Protein AF-0000000071812988 (afdb_homodimer)

Foldseek 3Di:
DDAFEKEFEFEDAPLQPQWGKWWAWADDVRHRAIGGFITGDDPPDDNVRRNQVRQCQAWVFGWDDKDWFDWDWDDDVVVPHTYIYTYMYTYTYNPDGTDGNDCNTTVDMDIDRLVCDDPPHDDRSVRCVVVPDGPVDPPPPPD/DDAFEKEFEFEDAPLQPQWGKWWQWADDVRHRAIGGFITGDDPPDDNVRRNQVRQCQAWVFGWDDKDWFDWDWDDDVVVPHTYIYTYMYTYTYNPDGTDGNDCNTTVDMDIGRLVCDDPPHDDRSVRCVVVPDGPVDPPPPPD

pLDDT: mean 94.41, std 11.87, range [24.08, 98.94]

Sequence (286 aa):
RKPKVGVGVVVTNPKYPNCVLVGKRKGSYGDGHYALPGGHLEFGESFIACAKRELLEETDLELQNCTIETTVNVVDLENNSHFVVILVKGCVDEDSQVKLMEPHRCEGWQWNSWDNFPQPSFIPIKIAKEHGYHPFKNTKGLERKPKVGVGVVVTNPKYPNCVLVGKRKGSYGDGHYALPGGHLEFGESFIACAKRELLEETDLELQNCTIETTVNVVDLENNSHFVVILVKGCVDEDSQVKLMEPHRCEGWQWNSWDNFPQPSFIPIKIAKEHGYHPFKNTKGLE

Structure (mmCIF, N/CA/C/O backbone):
data_AF-0000000071812988-model_v1
#
loop_
_entity.id
_entity.type
_entity.pdbx_description
1 polymer 'Nucleotide triphosphate diphosphatase NUDT15'
#
loop_
_atom_site.group_PDB
_atom_site.id
_atom_site.type_symbol
_atom_site.label_atom_id
_atom_site.label_alt_id
_atom_site.label_comp_id
_atom_site.label_asym_id
_atom_site.label_entity_id
_atom_site.label_seq_id
_atom_site.pdbx_PDB_ins_code
_atom_site.Cartn_x
_atom_site.Cartn_y
_atom_site.Cartn_z
_atom_site.occupancy
_atom_site.B_iso_or_equiv
_atom_site.auth_seq_id
_atom_site.auth_comp_id
_atom_site.auth_asym_id
_atom_site.auth_atom_id
_atom_site.pdbx_PDB_model_num
ATOM 1 N N . ARG A 1 1 ? -7.453 -5.262 16.797 1 85.75 1 ARG A N 1
ATOM 2 C CA . ARG A 1 1 ? -7.043 -5.891 15.547 1 85.75 1 ARG A CA 1
ATOM 3 C C . ARG A 1 1 ? -6.418 -4.871 14.602 1 85.75 1 ARG A C 1
ATOM 5 O O . ARG A 1 1 ? -6.809 -3.703 14.594 1 85.75 1 ARG A O 1
ATOM 12 N N . LYS A 1 2 ? -5.375 -5.277 13.836 1 93.88 2 LYS A N 1
ATOM 13 C CA . LYS A 1 2 ? -4.648 -4.398 12.93 1 93.88 2 LYS A CA 1
ATOM 14 C C . LYS A 1 2 ? -4.637 -4.961 11.508 1 93.88 2 LYS A C 1
ATOM 16 O O . LYS A 1 2 ? -4.684 -6.176 11.32 1 93.88 2 LYS A O 1
ATOM 21 N N . PRO A 1 3 ? -4.672 -4.008 10.539 1 98.12 3 PRO A N 1
ATOM 22 C CA . PRO A 1 3 ? -4.516 -4.5 9.172 1 98.12 3 PRO A CA 1
ATOM 23 C C . PRO A 1 3 ? -3.211 -5.266 8.961 1 98.12 3 PRO A C 1
ATOM 25 O O . PRO A 1 3 ? -2.195 -4.941 9.578 1 98.12 3 PRO A O 1
ATOM 28 N N . LYS A 1 4 ? -3.301 -6.273 8.141 1 97.69 4 LYS A N 1
ATOM 29 C CA . LYS A 1 4 ? -2.115 -7.02 7.727 1 97.69 4 LYS A CA 1
ATOM 30 C C . LYS A 1 4 ? -1.682 -6.625 6.32 1 97.69 4 LYS A C 1
ATOM 32 O O . LYS A 1 4 ? -2.451 -6.016 5.574 1 97.69 4 LYS A O 1
ATOM 37 N N . VAL A 1 5 ? -0.46 -6.938 6.004 1 98.75 5 VAL A N 1
ATOM 38 C CA . VAL A 1 5 ? 0.066 -6.586 4.691 1 98.75 5 VAL A CA 1
ATOM 39 C C . VAL A 1 5 ? 0.405 -7.855 3.912 1 98.75 5 VAL A C 1
ATOM 41 O O . VAL A 1 5 ? 1.032 -8.773 4.449 1 98.75 5 VAL A O 1
ATOM 44 N N . GLY A 1 6 ? -0.051 -7.938 2.707 1 98.38 6 GLY A N 1
ATOM 45 C CA . GLY A 1 6 ? 0.294 -9.016 1.796 1 98.38 6 GLY A CA 1
ATOM 46 C C . GLY A 1 6 ? 0.858 -8.523 0.476 1 98.38 6 GLY A C 1
ATOM 47 O O . GLY A 1 6 ? 0.753 -7.34 0.152 1 98.38 6 GLY A O 1
ATOM 48 N N . VAL A 1 7 ? 1.47 -9.406 -0.249 1 98.81 7 VAL A N 1
ATOM 49 C CA . VAL A 1 7 ? 1.98 -9.148 -1.592 1 98.81 7 VAL A CA 1
ATOM 50 C C . VAL A 1 7 ? 1.399 -10.164 -2.568 1 98.81 7 VAL A C 1
ATOM 52 O O . VAL A 1 7 ? 1.368 -11.367 -2.281 1 98.81 7 VAL A O 1
ATOM 55 N N . GLY A 1 8 ? 0.797 -9.727 -3.605 1 98.81 8 GLY A N 1
ATOM 56 C CA . GLY A 1 8 ? 0.415 -10.539 -4.75 1 98.81 8 GLY A CA 1
ATOM 57 C C . GLY A 1 8 ? 1.367 -10.406 -5.922 1 98.81 8 GLY A C 1
ATOM 58 O O . GLY A 1 8 ? 1.844 -9.305 -6.219 1 98.81 8 GLY A O 1
ATOM 59 N N . VAL A 1 9 ? 1.634 -11.445 -6.582 1 98.94 9 VAL A N 1
ATOM 60 C CA . VAL A 1 9 ? 2.646 -11.438 -7.633 1 98.94 9 VAL A CA 1
ATOM 61 C C . VAL A 1 9 ? 1.983 -11.648 -8.992 1 98.94 9 VAL A C 1
ATOM 63 O O . VAL A 1 9 ? 1.414 -12.719 -9.25 1 98.94 9 VAL A O 1
ATOM 66 N N . VAL A 1 10 ? 2.043 -10.703 -9.805 1 98.88 10 VAL A N 1
ATOM 67 C CA . VAL A 1 10 ? 1.627 -10.805 -11.203 1 98.88 10 VAL A CA 1
ATOM 68 C C . VAL A 1 10 ? 2.777 -11.344 -12.047 1 98.88 10 VAL A C 1
ATOM 70 O O . VAL A 1 10 ? 3.693 -10.602 -12.406 1 98.88 10 VAL A O 1
ATOM 73 N N . VAL A 1 11 ? 2.693 -12.586 -12.344 1 98.94 11 VAL A N 1
ATOM 74 C CA . VAL A 1 11 ? 3.779 -13.258 -13.047 1 98.94 11 VAL A CA 1
ATOM 75 C C . VAL A 1 11 ? 3.443 -13.367 -14.539 1 98.94 11 VAL A C 1
ATOM 77 O O . VAL A 1 11 ? 2.375 -13.867 -14.898 1 98.94 11 VAL A O 1
ATOM 80 N N . THR A 1 12 ? 4.367 -12.938 -15.328 1 98.75 12 THR A N 1
ATOM 81 C CA . THR A 1 12 ? 4.176 -13.062 -16.766 1 98.75 12 THR A CA 1
ATOM 82 C C . THR A 1 12 ? 5.238 -13.961 -17.391 1 98.75 12 THR A C 1
ATOM 84 O O . THR A 1 12 ? 6.312 -14.148 -16.812 1 98.75 12 THR A O 1
ATOM 87 N N . ASN A 1 13 ? 4.941 -14.562 -18.422 1 98.5 13 ASN A N 1
ATOM 88 C CA . ASN A 1 13 ? 5.793 -15.406 -19.266 1 98.5 13 ASN A CA 1
ATOM 89 C C . ASN A 1 13 ? 5.629 -15.07 -20.734 1 98.5 13 ASN A C 1
ATOM 91 O O . ASN A 1 13 ? 4.516 -15.086 -21.266 1 98.5 13 ASN A O 1
ATOM 95 N N . PRO A 1 14 ? 6.777 -14.75 -21.438 1 97.12 14 PRO A N 1
ATOM 96 C CA . PRO A 1 14 ? 6.676 -14.398 -22.844 1 97.12 14 PRO A CA 1
ATOM 97 C C . PRO A 1 14 ? 6 -15.484 -23.688 1 97.12 14 PRO A C 1
ATOM 99 O O . PRO A 1 14 ? 5.422 -15.195 -24.734 1 97.12 14 PRO A O 1
ATOM 102 N N . LYS A 1 15 ? 6.02 -16.688 -23.297 1 97.5 15 LYS A N 1
ATOM 103 C CA . LYS A 1 15 ? 5.402 -17.797 -24 1 97.5 15 LYS A CA 1
ATOM 104 C C . LYS A 1 15 ? 3.879 -17.688 -23.984 1 97.5 15 LYS A C 1
ATOM 106 O O . LYS A 1 15 ? 3.197 -18.266 -24.828 1 97.5 15 LYS A O 1
ATOM 111 N N . TYR A 1 16 ? 3.338 -17.031 -22.984 1 97.5 16 TYR A N 1
ATOM 112 C CA . TYR A 1 16 ? 1.9 -16.875 -22.797 1 97.5 16 TYR A CA 1
ATOM 113 C C . TYR A 1 16 ? 1.512 -15.398 -22.781 1 97.5 16 TYR A C 1
ATOM 115 O O . TYR A 1 16 ? 1.164 -14.859 -21.719 1 97.5 16 TYR A O 1
ATOM 123 N N . PRO A 1 17 ? 1.511 -14.727 -23.922 1 96.94 17 PRO A N 1
ATOM 124 C CA . PRO A 1 17 ? 1.228 -13.289 -23.969 1 96.94 17 PRO A CA 1
ATOM 125 C C . PRO A 1 17 ? -0.125 -12.93 -23.359 1 96.94 17 PRO A C 1
ATOM 127 O O . PRO A 1 17 ? -1.099 -13.664 -23.531 1 96.94 17 PRO A O 1
ATOM 130 N N . ASN A 1 18 ? -0.151 -11.852 -22.594 1 97.62 18 ASN A N 1
ATOM 131 C CA . ASN A 1 18 ? -1.332 -11.273 -21.953 1 97.62 18 ASN A CA 1
ATOM 132 C C . ASN A 1 18 ? -1.902 -12.203 -20.891 1 97.62 18 ASN A C 1
ATOM 134 O O . ASN A 1 18 ? -3.059 -12.062 -20.484 1 97.62 18 ASN A O 1
ATOM 138 N N . CYS A 1 19 ? -1.154 -13.172 -20.5 1 98.44 19 CYS A N 1
ATOM 139 C CA . CYS A 1 19 ? -1.564 -14.109 -19.453 1 98.44 19 CYS A CA 1
ATOM 140 C C . CYS A 1 19 ? -0.758 -13.891 -18.188 1 98.44 19 CYS A C 1
ATOM 142 O O . CYS A 1 19 ? 0.351 -13.359 -18.234 1 98.44 19 CYS A O 1
ATOM 144 N N . VAL A 1 20 ? -1.324 -14.305 -17.094 1 98.81 20 VAL A N 1
ATOM 145 C CA . VAL A 1 20 ? -0.646 -14.32 -15.797 1 98.81 20 VAL A CA 1
ATOM 146 C C . VAL A 1 20 ? -0.795 -15.695 -15.148 1 98.81 20 VAL A C 1
ATOM 148 O O . VAL A 1 20 ? -1.656 -16.484 -15.547 1 98.81 20 VAL A O 1
ATOM 151 N N . LEU A 1 21 ? 0.095 -16 -14.211 1 98.88 21 LEU A N 1
ATOM 152 C CA . LEU A 1 21 ? 0.031 -17.25 -13.469 1 98.88 21 LEU A CA 1
ATOM 153 C C . LEU A 1 21 ? -1.041 -17.203 -12.391 1 98.88 21 LEU A C 1
ATOM 155 O O . LEU A 1 21 ? -1.036 -16.297 -11.555 1 98.88 21 LEU A O 1
ATOM 159 N N . VAL A 1 22 ? -1.943 -18.156 -12.453 1 98.69 22 VAL A N 1
ATOM 160 C CA . VAL A 1 22 ? -3.076 -18.172 -11.531 1 98.69 22 VAL A CA 1
ATOM 161 C C . VAL A 1 22 ? -3.223 -19.578 -10.922 1 98.69 22 VAL A C 1
ATOM 163 O O . VAL A 1 22 ? -3.029 -20.578 -11.609 1 98.69 22 VAL A O 1
ATOM 166 N N . GLY A 1 23 ? -3.541 -19.578 -9.617 1 98.12 23 GLY A N 1
ATOM 167 C CA . GLY A 1 23 ? -3.84 -20.828 -8.93 1 98.12 23 GLY A CA 1
ATOM 168 C C . GLY A 1 23 ? -5.188 -20.812 -8.234 1 98.12 23 GLY A C 1
ATOM 169 O O . GLY A 1 23 ? -5.742 -19.75 -7.965 1 98.12 23 GLY A O 1
ATOM 170 N N . LYS A 1 24 ? -5.648 -21.984 -8.023 1 97.62 24 LYS A N 1
ATOM 171 C CA . LYS A 1 24 ? -6.883 -22.109 -7.25 1 97.62 24 LYS A CA 1
ATOM 172 C C . LYS A 1 24 ? -6.582 -22.422 -5.785 1 97.62 24 LYS A C 1
ATOM 174 O O . LYS A 1 24 ? -5.961 -23.438 -5.473 1 97.62 24 LYS A O 1
ATOM 179 N N . ARG A 1 25 ? -7.016 -21.516 -4.891 1 96.62 25 ARG A N 1
ATOM 180 C CA . ARG A 1 25 ? -6.73 -21.641 -3.465 1 96.62 25 ARG A CA 1
ATOM 181 C C . ARG A 1 25 ? -7.461 -22.828 -2.855 1 96.62 25 ARG A C 1
ATOM 183 O O . ARG A 1 25 ? -8.602 -23.109 -3.217 1 96.62 25 ARG A O 1
ATOM 190 N N . LYS A 1 26 ? -6.746 -23.406 -1.79 1 92.94 26 LYS A N 1
ATOM 191 C CA . LYS A 1 26 ? -7.285 -24.547 -1.052 1 92.94 26 LYS A CA 1
ATOM 192 C C . LYS A 1 26 ? -7.129 -24.344 0.453 1 92.94 26 LYS A C 1
ATOM 194 O O . LYS A 1 26 ? -6.07 -23.938 0.924 1 92.94 26 LYS A O 1
ATOM 199 N N . GLY A 1 27 ? -8.219 -24.625 1.262 1 83.69 27 GLY A N 1
ATOM 200 C CA . GLY A 1 27 ? -8.133 -24.828 2.701 1 83.69 27 GLY A CA 1
ATOM 201 C C . GLY A 1 27 ? -8.055 -23.516 3.475 1 83.69 27 GLY A C 1
ATOM 202 O O . GLY A 1 27 ? -8.039 -23.531 4.707 1 83.69 27 GLY A O 1
ATOM 203 N N . SER A 1 28 ? -8.023 -22.375 2.984 1 75.62 28 SER A N 1
ATOM 204 C CA . SER A 1 28 ? -7.859 -21.125 3.699 1 75.62 28 SER A CA 1
ATOM 205 C C . SER A 1 28 ? -8.883 -20.094 3.242 1 75.62 28 SER A C 1
ATOM 207 O O . SER A 1 28 ? -9.867 -20.438 2.584 1 75.62 28 SER A O 1
ATOM 209 N N . TYR A 1 29 ? -8.695 -19.016 3.816 1 78.69 29 TYR A N 1
ATOM 210 C CA . TYR A 1 29 ? -9.453 -17.859 3.334 1 78.69 29 TYR A CA 1
ATOM 211 C C . TYR A 1 29 ? -9.422 -17.797 1.812 1 78.69 29 TYR A C 1
ATOM 213 O O . TYR A 1 29 ? -8.352 -17.812 1.203 1 78.69 29 TYR A O 1
ATOM 221 N N . GLY A 1 30 ? -10.656 -17.922 1.222 1 87.06 30 GLY A N 1
ATOM 222 C CA . GLY A 1 30 ? -10.773 -17.859 -0.227 1 87.06 30 GLY A CA 1
ATOM 223 C C . GLY A 1 30 ? -10.742 -19.234 -0.877 1 87.06 30 GLY A C 1
ATOM 224 O O . GLY A 1 30 ? -10.414 -19.359 -2.061 1 87.06 30 GLY A O 1
ATOM 225 N N . ASP A 1 31 ? -10.969 -20.234 -0.11 1 92.69 31 ASP A N 1
ATOM 226 C CA . ASP A 1 31 ? -11.023 -21.578 -0.679 1 92.69 31 ASP A CA 1
ATOM 227 C C . ASP A 1 31 ? -11.867 -21.594 -1.952 1 92.69 31 ASP A C 1
ATOM 229 O O . ASP A 1 31 ? -12.977 -21.062 -1.978 1 92.69 31 ASP A O 1
ATOM 233 N N . GLY A 1 32 ? -11.211 -22.156 -3.018 1 94.88 32 GLY A N 1
ATOM 234 C CA . GLY A 1 32 ? -11.914 -22.297 -4.281 1 94.88 32 GLY A CA 1
ATOM 235 C C . GLY A 1 32 ? -11.789 -21.078 -5.176 1 94.88 32 GLY A C 1
ATOM 236 O O . GLY A 1 32 ? -12.219 -21.094 -6.328 1 94.88 32 GLY A O 1
ATOM 237 N N . HIS A 1 33 ? -11.219 -20.016 -4.684 1 96.81 33 HIS A N 1
ATOM 238 C CA . HIS A 1 33 ? -11.023 -18.812 -5.488 1 96.81 33 HIS A CA 1
ATOM 239 C C . HIS A 1 33 ? -9.711 -18.875 -6.254 1 96.81 33 HIS A C 1
ATOM 241 O O . HIS A 1 33 ? -8.734 -19.469 -5.789 1 96.81 33 HIS A O 1
ATOM 247 N N . TYR A 1 34 ? -9.734 -18.281 -7.391 1 98.12 34 TYR A N 1
ATOM 248 C CA . TYR A 1 34 ? -8.516 -18.172 -8.195 1 98.12 34 TYR A CA 1
ATOM 249 C C . TYR A 1 34 ? -7.707 -16.953 -7.77 1 98.12 34 TYR A C 1
ATOM 251 O O . TYR A 1 34 ? -8.25 -15.852 -7.645 1 98.12 34 TYR A O 1
ATOM 259 N N . ALA A 1 35 ? -6.461 -17.188 -7.539 1 97.88 35 ALA A N 1
ATOM 260 C CA . ALA A 1 35 ? -5.617 -16.141 -6.969 1 97.88 35 ALA A CA 1
ATOM 261 C C . ALA A 1 35 ? -4.246 -16.109 -7.637 1 97.88 35 ALA A C 1
ATOM 263 O O . ALA A 1 35 ? -3.859 -17.078 -8.312 1 97.88 35 ALA A O 1
ATOM 264 N N . LEU A 1 36 ? -3.574 -14.992 -7.523 1 98.62 36 LEU A N 1
ATOM 265 C CA . LEU A 1 36 ? -2.158 -14.883 -7.855 1 98.62 36 LEU A CA 1
ATOM 266 C C . LEU A 1 36 ? -1.295 -15.523 -6.77 1 98.62 36 LEU A C 1
ATOM 268 O O . LEU A 1 36 ? -1.722 -15.633 -5.617 1 98.62 36 LEU A O 1
ATOM 272 N N . PRO A 1 37 ? -0.086 -16 -7.137 1 98.62 37 PRO A N 1
ATOM 273 C CA . PRO A 1 37 ? 0.853 -16.328 -6.059 1 98.62 37 PRO A CA 1
ATOM 274 C C . PRO A 1 37 ? 1.094 -15.141 -5.117 1 98.62 37 PRO A C 1
ATOM 276 O O . PRO A 1 37 ? 0.934 -13.984 -5.52 1 98.62 37 PRO A O 1
ATOM 279 N N . GLY A 1 38 ? 1.453 -15.391 -3.934 1 98.25 38 GLY A N 1
ATOM 280 C CA . GLY A 1 38 ? 1.705 -14.328 -2.969 1 98.25 38 GLY A CA 1
ATOM 281 C C . GLY A 1 38 ? 1.592 -14.797 -1.529 1 98.25 38 GLY A C 1
ATOM 282 O O . GLY A 1 38 ? 1.447 -15.992 -1.269 1 98.25 38 GLY A O 1
ATOM 283 N N . GLY A 1 39 ? 1.697 -13.891 -0.6 1 97.56 39 GLY A N 1
ATOM 284 C CA . GLY A 1 39 ? 1.64 -14.18 0.825 1 97.56 39 GLY A CA 1
ATOM 285 C C . GLY A 1 39 ? 1.895 -12.953 1.689 1 97.56 39 GLY A C 1
ATOM 286 O O . GLY A 1 39 ? 1.9 -11.828 1.193 1 97.56 39 GLY A O 1
ATOM 287 N N . HIS A 1 40 ? 2.051 -13.203 2.9 1 98 40 HIS A N 1
ATOM 288 C CA . HIS A 1 40 ? 2.246 -12.125 3.863 1 98 40 HIS A CA 1
ATOM 289 C C . HIS A 1 40 ? 3.623 -11.492 3.703 1 98 40 HIS A C 1
ATOM 291 O O . HIS A 1 40 ? 4.613 -12.188 3.49 1 98 40 HIS A O 1
ATOM 297 N N . LEU A 1 41 ? 3.674 -10.148 3.801 1 98.81 41 LEU A N 1
ATOM 298 C CA . LEU A 1 41 ? 4.941 -9.438 3.906 1 98.81 41 LEU A CA 1
ATOM 299 C C . LEU A 1 41 ? 5.594 -9.695 5.262 1 98.81 41 LEU A C 1
ATOM 301 O O . LEU A 1 41 ? 4.953 -9.531 6.305 1 98.81 41 LEU A O 1
ATOM 305 N N . GLU A 1 42 ? 6.816 -10.125 5.273 1 98.44 42 GLU A N 1
ATOM 306 C CA . GLU A 1 42 ? 7.547 -10.336 6.52 1 98.44 42 GLU A CA 1
ATOM 307 C C . GLU A 1 42 ? 8.242 -9.062 6.977 1 98.44 42 GLU A C 1
ATOM 309 O O . GLU A 1 42 ? 8.641 -8.234 6.152 1 98.44 42 GLU A O 1
ATOM 314 N N . PHE A 1 43 ? 8.414 -8.969 8.242 1 98.56 43 PHE A N 1
ATOM 315 C CA . PHE A 1 43 ? 9.07 -7.809 8.828 1 98.56 43 PHE A CA 1
ATOM 316 C C . PHE A 1 43 ? 10.461 -7.621 8.234 1 98.56 43 PHE A C 1
ATOM 318 O O . PHE A 1 43 ? 11.25 -8.57 8.164 1 98.56 43 PHE A O 1
ATOM 325 N N . GLY A 1 44 ? 10.789 -6.387 7.723 1 98.25 44 GLY A N 1
ATOM 326 C CA . GLY A 1 44 ? 12.094 -6.031 7.203 1 98.25 44 GLY A CA 1
ATOM 327 C C . GLY A 1 44 ? 12.25 -6.312 5.719 1 98.25 44 GLY A C 1
ATOM 328 O O . GLY A 1 44 ? 13.258 -5.957 5.113 1 98.25 44 GLY A O 1
ATOM 329 N N . GLU A 1 45 ? 11.266 -6.871 5.09 1 98.25 45 GLU A N 1
ATOM 330 C CA . GLU A 1 45 ? 11.312 -7.297 3.693 1 98.25 45 GLU A CA 1
ATOM 331 C C . GLU A 1 45 ? 10.867 -6.176 2.758 1 98.25 45 GLU A C 1
ATOM 333 O O . GLU A 1 45 ? 9.953 -5.414 3.084 1 98.25 45 GLU A O 1
ATOM 338 N N . SER A 1 46 ? 11.547 -6.059 1.611 1 98.44 46 SER A N 1
ATOM 339 C CA . SER A 1 46 ? 10.984 -5.223 0.553 1 98.44 46 SER A CA 1
ATOM 340 C C . SER A 1 46 ? 9.828 -5.918 -0.153 1 98.44 46 SER A C 1
ATOM 342 O O . SER A 1 46 ? 9.688 -7.141 -0.058 1 98.44 46 SER A O 1
ATOM 344 N N . PHE A 1 47 ? 9.023 -5.156 -0.859 1 98.69 47 PHE A N 1
ATOM 345 C CA . PHE A 1 47 ? 7.922 -5.738 -1.614 1 98.69 47 PHE A CA 1
ATOM 346 C C . PHE A 1 47 ? 8.438 -6.742 -2.639 1 98.69 47 PHE A C 1
ATOM 348 O O . PHE A 1 47 ? 7.895 -7.844 -2.766 1 98.69 47 PHE A O 1
ATOM 355 N N . ILE A 1 48 ? 9.484 -6.375 -3.311 1 98.81 48 ILE A N 1
ATOM 356 C CA . ILE A 1 48 ? 10.047 -7.203 -4.375 1 98.81 48 ILE A CA 1
ATOM 357 C C . ILE A 1 48 ? 10.664 -8.469 -3.773 1 98.81 48 ILE A C 1
ATOM 359 O O . ILE A 1 48 ? 10.484 -9.562 -4.301 1 98.81 48 ILE A O 1
ATOM 363 N N . ALA A 1 49 ? 11.375 -8.352 -2.688 1 98.81 49 ALA A N 1
ATOM 364 C CA . ALA A 1 49 ? 11.93 -9.523 -2.02 1 98.81 49 ALA A CA 1
ATOM 365 C C . ALA A 1 49 ? 10.828 -10.492 -1.59 1 98.81 49 ALA A C 1
ATOM 367 O O . ALA A 1 49 ? 10.969 -11.703 -1.727 1 98.81 49 ALA A O 1
ATOM 368 N N . CYS A 1 50 ? 9.773 -9.969 -1.036 1 98.88 50 CYS A N 1
ATOM 369 C CA . CYS A 1 50 ? 8.633 -10.789 -0.65 1 98.88 50 CYS A CA 1
ATOM 370 C C . CYS A 1 50 ? 8.039 -11.5 -1.859 1 98.88 50 CYS A C 1
ATOM 372 O O . CYS A 1 50 ? 7.766 -12.703 -1.807 1 98.88 50 CYS A O 1
ATOM 374 N N . ALA A 1 51 ? 7.855 -10.766 -2.979 1 98.88 51 ALA A N 1
ATOM 375 C CA . ALA A 1 51 ? 7.305 -11.344 -4.203 1 98.88 51 ALA A CA 1
ATOM 376 C C . ALA A 1 51 ? 8.156 -12.516 -4.688 1 98.88 51 ALA A C 1
ATOM 378 O O . ALA A 1 51 ? 7.629 -13.594 -4.977 1 98.88 51 ALA A O 1
ATOM 379 N N . LYS A 1 52 ? 9.43 -12.289 -4.703 1 98.94 52 LYS A N 1
ATOM 380 C CA . LYS A 1 52 ? 10.359 -13.32 -5.16 1 98.94 52 LYS A CA 1
ATOM 381 C C . LYS A 1 52 ? 10.32 -14.539 -4.238 1 98.94 52 LYS A C 1
ATOM 383 O O . LYS A 1 52 ? 10.281 -15.68 -4.707 1 98.94 52 LYS A O 1
ATOM 388 N N . ARG A 1 53 ? 10.344 -14.32 -2.969 1 98.88 53 ARG A N 1
ATOM 389 C CA . ARG A 1 53 ? 10.336 -15.414 -1.997 1 98.88 53 ARG A CA 1
ATOM 390 C C . ARG A 1 53 ? 9.055 -16.234 -2.107 1 98.88 53 ARG A C 1
ATOM 392 O O . ARG A 1 53 ? 9.102 -17.453 -2.201 1 98.88 53 ARG A O 1
ATOM 399 N N . GLU A 1 54 ? 7.898 -15.555 -2.082 1 98.75 54 GLU A N 1
ATOM 400 C CA . GLU A 1 54 ? 6.609 -16.234 -2.133 1 98.75 54 GLU A CA 1
ATOM 401 C C . GLU A 1 54 ? 6.453 -17.031 -3.43 1 98.75 54 GLU A C 1
ATOM 403 O O . GLU A 1 54 ? 5.934 -18.141 -3.424 1 98.75 54 GLU A O 1
ATOM 408 N N . LEU A 1 55 ? 6.828 -16.422 -4.559 1 98.94 55 LEU A N 1
ATOM 409 C CA . LEU A 1 55 ? 6.719 -17.141 -5.828 1 98.94 55 LEU A CA 1
ATOM 410 C C . LEU A 1 55 ? 7.586 -18.391 -5.824 1 98.94 55 LEU A C 1
ATOM 412 O O . LEU A 1 55 ? 7.145 -19.453 -6.254 1 98.94 55 LEU A O 1
ATOM 416 N N . LEU A 1 56 ? 8.805 -18.234 -5.305 1 98.81 56 LEU A N 1
ATOM 417 C CA . LEU A 1 56 ? 9.711 -19.375 -5.238 1 98.81 56 LEU A CA 1
ATOM 418 C C . LEU A 1 56 ? 9.148 -20.469 -4.34 1 98.81 56 LEU A C 1
ATOM 420 O O . LEU A 1 56 ? 9.117 -21.641 -4.723 1 98.81 56 LEU A O 1
ATOM 424 N N . GLU A 1 57 ? 8.695 -20.125 -3.195 1 98.75 57 GLU A N 1
ATOM 425 C CA . GLU A 1 57 ? 8.156 -21.062 -2.219 1 98.75 57 GLU A CA 1
ATOM 426 C C . GLU A 1 57 ? 6.949 -21.812 -2.779 1 98.75 57 GLU A C 1
ATOM 428 O O . GLU A 1 57 ? 6.77 -23 -2.508 1 98.75 57 GLU A O 1
ATOM 433 N N . GLU A 1 58 ? 6.16 -21.172 -3.582 1 98.69 58 GLU A N 1
ATOM 434 C CA . GLU A 1 58 ? 4.883 -21.734 -3.994 1 98.69 58 GLU A CA 1
ATOM 435 C C . GLU A 1 58 ? 5.004 -22.438 -5.344 1 98.69 58 GLU A C 1
ATOM 437 O O . GLU A 1 58 ? 4.227 -23.359 -5.645 1 98.69 58 GLU A O 1
ATOM 442 N N . THR A 1 59 ? 5.977 -22.031 -6.266 1 98.75 59 THR A N 1
ATOM 443 C CA . THR A 1 59 ? 5.926 -22.453 -7.656 1 98.75 59 THR A CA 1
ATOM 444 C C . THR A 1 59 ? 7.305 -22.891 -8.141 1 98.75 59 THR A C 1
ATOM 446 O O . THR A 1 59 ? 7.441 -23.422 -9.25 1 98.75 59 THR A O 1
ATOM 449 N N . ASP A 1 60 ? 8.367 -22.609 -7.375 1 98.69 60 ASP A N 1
ATOM 450 C CA . ASP A 1 60 ? 9.758 -22.906 -7.727 1 98.69 60 ASP A CA 1
ATOM 451 C C . ASP A 1 60 ? 10.227 -22.031 -8.883 1 98.69 60 ASP A C 1
ATOM 453 O O . ASP A 1 60 ? 11.203 -22.359 -9.562 1 98.69 60 ASP A O 1
ATOM 457 N N . LEU A 1 61 ? 9.539 -20.938 -9.172 1 98.75 61 LEU A N 1
ATOM 458 C CA . LEU A 1 61 ? 9.922 -20.016 -10.227 1 98.75 61 LEU A CA 1
ATOM 459 C C . LEU A 1 61 ? 10.719 -18.844 -9.672 1 98.75 61 LEU A C 1
ATOM 461 O O . LEU A 1 61 ? 10.461 -18.391 -8.555 1 98.75 61 LEU A O 1
ATOM 465 N N . GLU A 1 62 ? 11.641 -18.375 -10.523 1 98.62 62 GLU A N 1
ATOM 466 C CA . GLU A 1 62 ? 12.414 -17.172 -10.195 1 98.62 62 GLU A CA 1
ATOM 467 C C . GLU A 1 62 ? 11.875 -15.953 -10.93 1 98.62 62 GLU A C 1
ATOM 469 O O . GLU A 1 62 ? 11.82 -15.93 -12.156 1 98.62 62 GLU A O 1
ATOM 474 N N . LEU A 1 63 ? 11.547 -14.992 -10.203 1 98.75 63 LEU A N 1
ATOM 475 C CA . LEU A 1 63 ? 10.961 -13.766 -10.734 1 98.75 63 LEU A CA 1
ATOM 476 C C . LEU A 1 63 ? 12.047 -12.773 -11.141 1 98.75 63 LEU A C 1
ATOM 478 O O . LEU A 1 63 ? 13.023 -12.586 -10.406 1 98.75 63 LEU A O 1
ATOM 482 N N . GLN A 1 64 ? 11.844 -12.172 -12.297 1 98.38 64 GLN A N 1
ATOM 483 C CA . GLN A 1 64 ? 12.789 -11.18 -12.797 1 98.38 64 GLN A CA 1
ATOM 484 C C . GLN A 1 64 ? 12.078 -9.898 -13.227 1 98.38 64 GLN A C 1
ATOM 486 O O . GLN A 1 64 ? 10.852 -9.891 -13.383 1 98.38 64 GLN A O 1
ATOM 491 N N . ASN A 1 65 ? 12.891 -8.766 -13.367 1 97.94 65 ASN A N 1
ATOM 492 C CA . ASN A 1 65 ? 12.391 -7.5 -13.891 1 97.94 65 ASN A CA 1
ATOM 493 C C . ASN A 1 65 ? 11.117 -7.066 -13.172 1 97.94 65 ASN A C 1
ATOM 495 O O . ASN A 1 65 ? 10.094 -6.812 -13.812 1 97.94 65 ASN A O 1
ATOM 499 N N . CYS A 1 66 ? 11.211 -6.844 -11.938 1 98.5 66 CYS A N 1
ATOM 500 C CA . CYS A 1 66 ? 10.047 -6.613 -11.086 1 98.5 66 CYS A CA 1
ATOM 501 C C . CYS A 1 66 ? 9.711 -5.129 -11.008 1 98.5 66 CYS A C 1
ATOM 503 O O . CYS A 1 66 ? 10.609 -4.285 -10.977 1 98.5 66 CYS A O 1
ATOM 505 N N . THR A 1 67 ? 8.469 -4.809 -10.961 1 97.5 67 THR A N 1
ATOM 506 C CA . THR A 1 67 ? 7.938 -3.477 -10.695 1 97.5 67 THR A CA 1
ATOM 507 C C . THR A 1 67 ? 6.828 -3.537 -9.648 1 97.5 67 THR A C 1
ATOM 509 O O . THR A 1 67 ? 6.078 -4.512 -9.586 1 97.5 67 THR A O 1
ATOM 512 N N . ILE A 1 68 ? 6.773 -2.574 -8.82 1 97.69 68 ILE A N 1
ATOM 513 C CA . ILE A 1 68 ? 5.637 -2.412 -7.914 1 97.69 68 ILE A CA 1
ATOM 514 C C . ILE A 1 68 ? 4.488 -1.724 -8.648 1 97.69 68 ILE A C 1
ATOM 516 O O . ILE A 1 68 ? 4.656 -0.624 -9.18 1 97.69 68 ILE A O 1
ATOM 520 N N . GLU A 1 69 ? 3.328 -2.307 -8.656 1 96.44 69 GLU A N 1
ATOM 521 C CA . GLU A 1 69 ? 2.285 -1.85 -9.57 1 96.44 69 GLU A CA 1
ATOM 522 C C . GLU A 1 69 ? 1.206 -1.066 -8.828 1 96.44 69 GLU A C 1
ATOM 524 O O . GLU A 1 69 ? 0.952 0.099 -9.141 1 96.44 69 GLU A O 1
ATOM 529 N N . THR A 1 70 ? 0.494 -1.646 -7.949 1 96.31 70 THR A N 1
ATOM 530 C CA . THR A 1 70 ? -0.598 -0.976 -7.25 1 96.31 70 THR A CA 1
ATOM 531 C C . THR A 1 70 ? -0.811 -1.586 -5.867 1 96.31 70 THR A C 1
ATOM 533 O O . THR A 1 70 ? -0.217 -2.615 -5.539 1 96.31 70 THR A O 1
ATOM 536 N N . THR A 1 71 ? -1.556 -0.919 -5.094 1 98.38 71 THR A N 1
ATOM 537 C CA . THR A 1 71 ? -1.944 -1.353 -3.756 1 98.38 71 THR A CA 1
ATOM 538 C C . THR A 1 71 ? -3.465 -1.393 -3.621 1 98.38 71 THR A C 1
ATOM 540 O O . THR A 1 71 ? -4.156 -0.469 -4.055 1 98.38 71 THR A O 1
ATOM 543 N N . VAL A 1 72 ? -3.959 -2.449 -3.059 1 97.69 72 VAL A N 1
ATOM 544 C CA . VAL A 1 72 ? -5.402 -2.529 -2.861 1 97.69 72 VAL A CA 1
ATOM 545 C C . VAL A 1 72 ? -5.711 -2.738 -1.38 1 97.69 72 VAL A C 1
ATOM 547 O O . VAL A 1 72 ? -4.941 -3.385 -0.665 1 97.69 72 VAL A O 1
ATOM 550 N N . ASN A 1 73 ? -6.777 -2.154 -0.951 1 98.5 73 ASN A N 1
ATOM 551 C CA . ASN A 1 73 ? -7.312 -2.256 0.403 1 98.5 73 ASN A CA 1
ATOM 552 C C . ASN A 1 73 ? -8.43 -3.291 0.486 1 98.5 73 ASN A C 1
ATOM 554 O O . ASN A 1 73 ? -9.523 -3.076 -0.044 1 98.5 73 ASN A O 1
ATOM 558 N N . VAL A 1 74 ? -8.156 -4.418 1.164 1 97.56 74 VAL A N 1
ATOM 559 C CA . VAL A 1 74 ? -9.109 -5.52 1.236 1 97.56 74 VAL A CA 1
ATOM 560 C C . VAL A 1 74 ? -9.719 -5.586 2.637 1 97.56 74 VAL A C 1
ATOM 562 O O . VAL A 1 74 ? -9.109 -6.137 3.557 1 97.56 74 VAL A O 1
ATOM 565 N N . VAL A 1 75 ? -10.93 -5.098 2.701 1 97.06 75 VAL A N 1
ATOM 566 C CA . VAL A 1 75 ? -11.648 -5.121 3.971 1 97.06 75 VAL A CA 1
ATOM 567 C C . VAL A 1 75 ? -12.805 -6.125 3.895 1 97.06 75 VAL A C 1
ATOM 569 O O . VAL A 1 75 ? -13.727 -5.961 3.092 1 97.06 75 VAL A O 1
ATOM 572 N N . ASP A 1 76 ? -12.688 -7.168 4.609 1 93.31 76 ASP A N 1
ATOM 573 C CA . ASP A 1 76 ? -13.719 -8.195 4.734 1 93.31 76 ASP A CA 1
ATOM 574 C C . ASP A 1 76 ? -14.148 -8.367 6.191 1 93.31 76 ASP A C 1
ATOM 576 O O . ASP A 1 76 ? -13.695 -9.289 6.871 1 93.31 76 ASP A O 1
ATOM 580 N N . LEU A 1 77 ? -15.055 -7.578 6.684 1 92.06 77 LEU A N 1
ATOM 581 C CA . LEU A 1 77 ? -15.445 -7.539 8.086 1 92.06 77 LEU A CA 1
ATOM 582 C C . LEU A 1 77 ? -16.203 -8.805 8.477 1 92.06 77 LEU A C 1
ATOM 584 O O . LEU A 1 77 ? -16.141 -9.242 9.625 1 92.06 77 LEU A O 1
ATOM 588 N N . GLU A 1 78 ? -16.969 -9.344 7.492 1 90.88 78 GLU A N 1
ATOM 589 C CA . GLU A 1 78 ? -17.703 -10.578 7.758 1 90.88 78 GLU A CA 1
ATOM 590 C C . GLU A 1 78 ? -16.75 -11.703 8.188 1 90.88 78 GLU A C 1
ATOM 592 O O . GLU A 1 78 ? -17.109 -12.531 9.023 1 90.88 78 GLU A O 1
ATOM 597 N N . ASN A 1 79 ? -15.562 -11.688 7.664 1 90.19 79 ASN A N 1
ATOM 598 C CA . ASN A 1 79 ? -14.578 -12.703 8.008 1 90.19 79 ASN A CA 1
ATOM 599 C C . ASN A 1 79 ? -13.484 -12.148 8.914 1 90.19 79 ASN A C 1
ATOM 601 O O . ASN A 1 79 ? -12.391 -12.719 9 1 90.19 79 ASN A O 1
ATOM 605 N N . ASN A 1 80 ? -13.766 -10.953 9.484 1 93.25 80 ASN A N 1
ATOM 606 C CA . ASN A 1 80 ? -12.844 -10.312 10.414 1 93.25 80 ASN A CA 1
ATOM 607 C C . ASN A 1 80 ? -11.43 -10.227 9.844 1 93.25 80 ASN A C 1
ATOM 609 O O . ASN A 1 80 ? -10.461 -10.609 10.5 1 93.25 80 ASN A O 1
ATOM 613 N N . SER A 1 81 ? -11.414 -9.758 8.609 1 94.56 81 SER A N 1
ATOM 614 C CA . SER A 1 81 ? -10.125 -9.688 7.918 1 94.56 81 SER A CA 1
ATOM 615 C C . SER A 1 81 ? -9.922 -8.328 7.266 1 94.56 81 SER A C 1
ATOM 617 O O . SER A 1 81 ? -10.867 -7.738 6.738 1 94.56 81 SER A O 1
ATOM 619 N N . HIS A 1 82 ? -8.656 -7.793 7.316 1 97.75 82 HIS A N 1
ATOM 620 C CA . HIS A 1 82 ? -8.227 -6.57 6.656 1 97.75 82 HIS A CA 1
ATOM 621 C C . HIS A 1 82 ? -6.785 -6.684 6.168 1 97.75 82 HIS A C 1
ATOM 623 O O . HIS A 1 82 ? -5.855 -6.762 6.973 1 97.75 82 HIS A O 1
ATOM 629 N N . PHE A 1 83 ? -6.684 -6.715 4.848 1 97.75 83 PHE A N 1
ATOM 630 C CA . PHE A 1 83 ? -5.363 -6.809 4.234 1 97.75 83 PHE A CA 1
ATOM 631 C C . PHE A 1 83 ? -5.109 -5.617 3.316 1 97.75 83 PHE A C 1
ATOM 633 O O . PHE A 1 83 ? -6 -5.195 2.574 1 97.75 83 PHE A O 1
ATOM 640 N N . VAL A 1 84 ? -4 -5.027 3.473 1 98.81 84 VAL A N 1
ATOM 641 C CA . VAL A 1 84 ? -3.438 -4.176 2.428 1 98.81 84 VAL A CA 1
ATOM 642 C C . VAL A 1 84 ? -2.512 -5 1.536 1 98.81 84 VAL A C 1
ATOM 644 O O . VAL A 1 84 ? -1.498 -5.527 2 1 98.81 84 VAL A O 1
ATOM 647 N N . VAL A 1 85 ? -2.834 -5.117 0.251 1 98.75 85 VAL A N 1
ATOM 648 C CA . VAL A 1 85 ? -2.117 -6.023 -0.638 1 98.75 85 VAL A CA 1
ATOM 649 C C . VAL A 1 85 ? -1.387 -5.223 -1.714 1 98.75 85 VAL A C 1
ATOM 651 O O . VAL A 1 85 ? -2.004 -4.434 -2.434 1 98.75 85 VAL A O 1
ATOM 654 N N . ILE A 1 86 ? -0.105 -5.379 -1.794 1 98.81 86 ILE A N 1
ATOM 655 C CA . ILE A 1 86 ? 0.725 -4.777 -2.834 1 98.81 86 ILE A CA 1
ATOM 656 C C . ILE A 1 86 ? 0.884 -5.754 -3.996 1 98.81 86 ILE A C 1
ATOM 658 O O . ILE A 1 86 ? 1.257 -6.914 -3.795 1 98.81 86 ILE A O 1
ATOM 662 N N . LEU A 1 87 ? 0.555 -5.328 -5.188 1 98.81 87 LEU A N 1
ATOM 663 C CA . LEU A 1 87 ? 0.782 -6.152 -6.367 1 98.81 87 LEU A CA 1
ATOM 664 C C . LEU A 1 87 ? 2.137 -5.844 -6.996 1 98.81 87 LEU A C 1
ATOM 666 O O . LEU A 1 87 ? 2.439 -4.688 -7.293 1 98.81 87 LEU A O 1
ATOM 670 N N . VAL A 1 88 ? 2.916 -6.797 -7.133 1 98.81 88 VAL A N 1
ATOM 671 C CA . VAL A 1 88 ? 4.223 -6.734 -7.785 1 98.81 88 VAL A CA 1
ATOM 672 C C . VAL A 1 88 ? 4.188 -7.531 -9.086 1 98.81 88 VAL A C 1
ATOM 674 O O . VAL A 1 88 ? 3.709 -8.664 -9.117 1 98.81 88 VAL A O 1
ATOM 677 N N . LYS A 1 89 ? 4.668 -6.957 -10.094 1 98.81 89 LYS A N 1
ATOM 678 C CA . LYS A 1 89 ? 4.719 -7.633 -11.391 1 98.81 89 LYS A CA 1
ATOM 679 C C . LYS A 1 89 ? 6.152 -7.996 -11.758 1 98.81 89 LYS A C 1
ATOM 681 O O . LYS A 1 89 ? 7.078 -7.223 -11.516 1 98.81 89 LYS A O 1
ATOM 686 N N . GLY A 1 90 ? 6.305 -9.102 -12.297 1 98.75 90 GLY A N 1
ATOM 687 C CA . GLY A 1 90 ? 7.566 -9.547 -12.859 1 98.75 90 GLY A CA 1
ATOM 688 C C . GLY A 1 90 ? 7.402 -10.617 -13.922 1 98.75 90 GLY A C 1
ATOM 689 O O . GLY A 1 90 ? 6.281 -11.039 -14.211 1 98.75 90 GLY A O 1
ATOM 690 N N . CYS A 1 91 ? 8.531 -11.039 -14.516 1 98.69 91 CYS A N 1
ATOM 691 C CA . CYS A 1 91 ? 8.484 -12.047 -15.562 1 98.69 91 CYS A CA 1
ATOM 692 C C . CYS A 1 91 ? 9.383 -13.234 -15.219 1 98.69 91 CYS A C 1
ATOM 694 O O . CYS A 1 91 ? 10.25 -13.125 -14.352 1 98.69 91 CYS A O 1
ATOM 696 N N . VAL A 1 92 ? 9.078 -14.367 -15.773 1 98.69 92 VAL A N 1
ATOM 697 C CA . VAL A 1 92 ? 9.906 -15.57 -15.68 1 98.69 92 VAL A CA 1
ATOM 698 C C . VAL A 1 92 ? 10.422 -15.953 -17.062 1 98.69 92 VAL A C 1
ATOM 700 O O . VAL A 1 92 ? 9.938 -15.445 -18.078 1 98.69 92 VAL A O 1
ATOM 703 N N . ASP A 1 93 ? 11.406 -16.828 -17.047 1 97.06 93 ASP A N 1
ATOM 704 C CA . ASP A 1 93 ? 11.953 -17.297 -18.312 1 97.06 93 ASP A CA 1
ATOM 705 C C . ASP A 1 93 ? 10.922 -18.094 -19.094 1 97.06 93 ASP A C 1
ATOM 707 O O . ASP A 1 93 ? 10.148 -18.859 -18.516 1 97.06 93 ASP A O 1
ATOM 711 N N . GLU A 1 94 ? 11.07 -18.016 -20.422 1 96 94 GLU A N 1
ATOM 712 C CA . GLU A 1 94 ? 10.125 -18.688 -21.312 1 96 94 GLU A CA 1
ATOM 713 C C . GLU A 1 94 ? 10.109 -20.188 -21.062 1 96 94 GLU A C 1
ATOM 715 O O . GLU A 1 94 ? 9.062 -20.828 -21.156 1 96 94 GLU A O 1
ATOM 720 N N . ASP A 1 95 ? 11.219 -20.688 -20.672 1 95.75 95 ASP A N 1
ATOM 721 C CA . ASP A 1 95 ? 11.336 -22.141 -20.562 1 95.75 95 ASP A CA 1
ATOM 722 C C . ASP A 1 95 ? 11.133 -22.609 -19.125 1 95.75 95 ASP A C 1
ATOM 724 O O . ASP A 1 95 ? 11.281 -23.781 -18.812 1 95.75 95 ASP A O 1
ATOM 728 N N . SER A 1 96 ? 10.742 -21.672 -18.281 1 95.44 96 SER A N 1
ATOM 729 C CA . SER A 1 96 ? 10.531 -22.031 -16.875 1 95.44 96 SER A CA 1
ATOM 730 C C . SER A 1 96 ? 9.359 -22.984 -16.719 1 95.44 96 SER A C 1
ATOM 732 O O . SER A 1 96 ? 8.367 -22.875 -17.438 1 95.44 96 SER A O 1
ATOM 734 N N . GLN A 1 97 ? 9.516 -23.906 -15.797 1 96.19 97 GLN A N 1
ATOM 735 C CA . GLN A 1 97 ? 8.461 -24.859 -15.484 1 96.19 97 GLN A CA 1
ATOM 736 C C . GLN A 1 97 ? 7.871 -24.594 -14.102 1 96.19 97 GLN A C 1
ATOM 738 O O . GLN A 1 97 ? 8.586 -24.641 -13.094 1 96.19 97 GLN A O 1
ATOM 743 N N . VAL A 1 98 ? 6.617 -24.406 -14.078 1 98 98 VAL A N 1
ATOM 744 C CA . VAL A 1 98 ? 5.93 -24.156 -12.82 1 98 98 VAL A CA 1
ATOM 745 C C . VAL A 1 98 ? 5.738 -25.469 -12.062 1 98 98 VAL A C 1
ATOM 747 O O . VAL A 1 98 ? 5.367 -26.484 -12.648 1 98 98 VAL A O 1
ATOM 750 N N . LYS A 1 99 ? 6.031 -25.484 -10.797 1 98.38 99 LYS A N 1
ATOM 751 C CA . LYS A 1 99 ? 5.773 -26.625 -9.922 1 98.38 99 LYS A CA 1
ATOM 752 C C . LYS A 1 99 ? 4.789 -26.25 -8.812 1 98.38 99 LYS A C 1
ATOM 754 O O . LYS A 1 99 ? 4.816 -25.125 -8.305 1 98.38 99 LYS A O 1
ATOM 759 N N . LEU A 1 100 ? 3.969 -27.172 -8.469 1 98.25 100 LEU A N 1
ATOM 760 C CA . LEU A 1 100 ? 3.066 -27.016 -7.328 1 98.25 100 LEU A CA 1
ATOM 761 C C . LEU A 1 100 ? 3.758 -27.406 -6.027 1 98.25 100 LEU A C 1
ATOM 763 O O . LEU A 1 100 ? 3.717 -28.578 -5.629 1 98.25 100 LEU A O 1
ATOM 767 N N . MET A 1 101 ? 4.254 -26.406 -5.293 1 98.38 101 MET A N 1
ATOM 768 C CA . MET A 1 101 ? 5.113 -26.703 -4.145 1 98.38 101 MET A CA 1
ATOM 769 C C . MET A 1 101 ? 4.281 -26.891 -2.883 1 98.38 101 MET A C 1
ATOM 771 O O . MET A 1 101 ? 4.754 -27.484 -1.907 1 98.38 101 MET A O 1
ATOM 775 N N . GLU A 1 102 ? 3.039 -26.375 -2.881 1 96.94 102 GLU A N 1
ATOM 776 C CA . GLU A 1 102 ? 2.154 -26.469 -1.724 1 96.94 102 GLU A CA 1
ATOM 777 C C . GLU A 1 102 ? 0.787 -27.016 -2.117 1 96.94 102 GLU A C 1
ATOM 779 O O . GLU A 1 102 ? -0.221 -26.312 -2.031 1 96.94 102 GLU A O 1
ATOM 784 N N . PRO A 1 103 ? 0.672 -28.312 -2.379 1 96 103 PRO A N 1
ATOM 785 C CA . PRO A 1 103 ? -0.575 -28.906 -2.857 1 96 103 PRO A CA 1
ATOM 786 C C . PRO A 1 103 ? -1.698 -28.844 -1.825 1 96 103 PRO A C 1
ATOM 788 O O . PRO A 1 103 ? -2.875 -28.953 -2.18 1 96 103 PRO A O 1
ATOM 791 N N . HIS A 1 104 ? -1.38 -28.625 -0.614 1 95.31 104 HIS A N 1
ATOM 792 C CA . HIS A 1 104 ? -2.393 -28.531 0.431 1 95.31 104 HIS A CA 1
ATOM 793 C C . HIS A 1 104 ? -3.006 -27.141 0.488 1 95.31 104 HIS A C 1
ATOM 795 O O . HIS A 1 104 ? -4.035 -26.922 1.133 1 95.31 104 HIS A O 1
ATOM 801 N N . ARG A 1 105 ? -2.43 -26.172 -0.251 1 95.94 105 ARG A N 1
ATOM 802 C CA . ARG A 1 105 ? -2.92 -24.797 -0.215 1 95.94 105 ARG A CA 1
ATOM 803 C C . ARG A 1 105 ? -3.381 -24.344 -1.596 1 95.94 105 ARG A C 1
ATOM 805 O O . ARG A 1 105 ? -4.062 -23.312 -1.725 1 95.94 105 ARG A O 1
ATOM 812 N N . CYS A 1 106 ? -2.977 -25.062 -2.607 1 97.06 106 CYS A N 1
ATOM 813 C CA . CYS A 1 106 ? -3.268 -24.703 -3.992 1 97.06 106 CYS A CA 1
ATOM 814 C C . CYS A 1 106 ? -3.527 -25.953 -4.832 1 97.06 106 CYS A C 1
ATOM 816 O O . CYS A 1 106 ? -2.797 -26.938 -4.73 1 97.06 106 CYS A O 1
ATOM 818 N N . GLU A 1 107 ? -4.516 -25.891 -5.637 1 96.56 107 GLU A N 1
ATOM 819 C CA . GLU A 1 107 ? -4.887 -27.031 -6.453 1 96.56 107 GLU A CA 1
ATOM 820 C C . GLU A 1 107 ? -3.967 -27.172 -7.66 1 96.56 107 GLU A C 1
ATOM 822 O O . GLU A 1 107 ? -3.791 -28.281 -8.195 1 96.56 107 GLU A O 1
ATOM 827 N N . GLY A 1 108 ? -3.479 -26.062 -8.102 1 97.44 108 GLY A N 1
ATOM 828 C CA . GLY A 1 108 ? -2.623 -26.047 -9.281 1 97.44 108 GLY A CA 1
ATOM 829 C C . GLY A 1 108 ? -2.471 -24.656 -9.883 1 97.44 108 GLY A C 1
ATOM 830 O O . GLY A 1 108 ? -3.211 -23.734 -9.539 1 97.44 108 GLY A O 1
ATOM 831 N N . TRP A 1 109 ? -1.522 -24.594 -10.797 1 98.25 109 TRP A N 1
ATOM 832 C CA . TRP A 1 109 ? -1.21 -23.328 -11.445 1 98.25 109 TRP A CA 1
ATOM 833 C C . TRP A 1 109 ? -1.512 -23.391 -12.938 1 98.25 109 TRP A C 1
ATOM 835 O O . TRP A 1 109 ? -1.3 -24.422 -13.578 1 98.25 109 TRP A O 1
ATOM 845 N N . GLN A 1 110 ? -1.961 -22.312 -13.492 1 97.88 110 GLN A N 1
ATOM 846 C CA . GLN A 1 110 ? -2.221 -22.203 -14.922 1 97.88 110 GLN A CA 1
ATOM 847 C C . GLN A 1 110 ? -1.979 -20.781 -15.414 1 97.88 110 GLN A C 1
ATOM 849 O O . GLN A 1 110 ? -2.129 -19.812 -14.648 1 97.88 110 GLN A O 1
ATOM 854 N N . TRP A 1 111 ? -1.556 -20.703 -16.609 1 98.38 111 TRP A N 1
ATOM 855 C CA . TRP A 1 111 ? -1.478 -19.391 -17.266 1 98.38 111 TRP A CA 1
ATOM 856 C C . TRP A 1 111 ? -2.838 -18.984 -17.828 1 98.38 111 TRP A C 1
ATOM 858 O O . TRP A 1 111 ? -3.404 -19.672 -18.672 1 98.38 111 TRP A O 1
ATOM 868 N N . ASN A 1 112 ? -3.336 -17.906 -17.297 1 98.38 112 ASN A N 1
ATOM 869 C CA . ASN A 1 112 ? -4.66 -17.438 -17.703 1 98.38 112 ASN A CA 1
ATOM 870 C C . ASN A 1 112 ? -4.621 -16.016 -18.219 1 98.38 112 ASN A C 1
ATOM 872 O O . ASN A 1 112 ? -3.885 -15.172 -17.688 1 98.38 112 ASN A O 1
ATOM 876 N N . SER A 1 113 ? -5.477 -15.75 -19.234 1 98.12 113 SER A N 1
ATOM 877 C CA . SER A 1 113 ? -5.629 -14.375 -19.719 1 98.12 113 SER A CA 1
ATOM 878 C C . SER A 1 113 ? -6.105 -13.445 -18.609 1 98.12 113 SER A C 1
ATOM 880 O O . SER A 1 113 ? -7.008 -13.797 -17.844 1 98.12 113 SER A O 1
ATOM 882 N N . TRP A 1 114 ? -5.477 -12.281 -18.531 1 98.19 114 TRP A N 1
ATOM 883 C CA . TRP A 1 114 ? -5.91 -11.305 -17.547 1 98.19 114 TRP A CA 1
ATOM 884 C C . TRP A 1 114 ? -7.344 -10.852 -17.812 1 98.19 114 TRP A C 1
ATOM 886 O O . TRP A 1 114 ? -8.141 -10.688 -16.891 1 98.19 114 TRP A O 1
ATOM 896 N N . ASP A 1 115 ? -7.621 -10.688 -19.031 1 97 115 ASP A N 1
ATOM 897 C CA . ASP A 1 115 ? -8.938 -10.195 -19.422 1 97 115 ASP A CA 1
ATOM 898 C C . ASP A 1 115 ? -10.016 -11.242 -19.156 1 97 115 ASP A C 1
ATOM 900 O O . ASP A 1 115 ? -11.172 -10.906 -18.891 1 97 115 ASP A O 1
ATOM 904 N N . ASN A 1 116 ? -9.664 -12.484 -19.234 1 95.75 116 ASN A N 1
ATOM 905 C CA . ASN A 1 116 ? -10.57 -13.586 -18.938 1 95.75 116 ASN A CA 1
ATOM 906 C C . ASN A 1 116 ? -10.148 -14.32 -17.672 1 95.75 116 ASN A C 1
ATOM 908 O O . ASN A 1 116 ? -10 -15.547 -17.672 1 95.75 116 ASN A O 1
ATOM 912 N N . PHE A 1 117 ? -9.961 -13.617 -16.688 1 97.44 117 PHE A N 1
ATOM 913 C CA . PHE A 1 117 ? -9.531 -14.195 -15.414 1 97.44 117 PHE A CA 1
ATOM 914 C C . PHE A 1 117 ? -10.57 -15.18 -14.891 1 97.44 117 PHE A C 1
ATOM 916 O O . PHE A 1 117 ? -11.773 -14.891 -14.906 1 97.44 117 PHE A O 1
ATOM 923 N N . PRO A 1 118 ? -10.109 -16.266 -14.445 1 97.19 118 PRO A N 1
ATOM 924 C CA . PRO A 1 118 ? -11.086 -17.266 -14.016 1 97.19 118 PRO A CA 1
ATOM 925 C C . PRO A 1 118 ? -11.867 -16.828 -12.781 1 97.19 118 PRO A C 1
ATOM 927 O O . PRO A 1 118 ? -11.398 -16 -12 1 97.19 118 PRO A O 1
ATOM 930 N N . GLN A 1 119 ? -13.078 -17.406 -12.703 1 96.62 119 GLN A N 1
ATOM 931 C CA . GLN A 1 119 ? -13.984 -17.094 -11.594 1 96.62 119 GLN A CA 1
ATOM 932 C C . GLN A 1 119 ? -14.273 -18.344 -10.766 1 96.62 119 GLN A C 1
ATOM 934 O O . GLN A 1 119 ? -14.281 -19.469 -11.297 1 96.62 119 GLN A O 1
ATOM 939 N N . PRO A 1 120 ? -14.492 -18.172 -9.406 1 96.62 120 PRO A N 1
ATOM 940 C CA . PRO A 1 120 ? -14.477 -16.891 -8.695 1 96.62 120 PRO A CA 1
ATOM 941 C C . PRO A 1 120 ? -13.062 -16.375 -8.422 1 96.62 120 PRO A C 1
ATOM 943 O O . PRO A 1 120 ? -12.211 -17.141 -7.957 1 96.62 120 PRO A O 1
ATOM 946 N N . SER A 1 121 ? -12.82 -15.148 -8.688 1 96.75 121 SER A N 1
ATOM 947 C CA . SER A 1 121 ? -11.516 -14.547 -8.43 1 96.75 121 SER A CA 1
ATOM 948 C C . SER A 1 121 ? -11.352 -14.18 -6.957 1 96.75 121 SER A C 1
ATOM 950 O O . SER A 1 121 ? -12.312 -13.758 -6.309 1 96.75 121 SER A O 1
ATOM 952 N N . PHE A 1 122 ? -10.211 -14.336 -6.422 1 96 122 PHE A N 1
ATOM 953 C CA . PHE A 1 122 ? -9.898 -13.891 -5.066 1 96 122 PHE A CA 1
ATOM 954 C C . PHE A 1 122 ? -10.047 -12.383 -4.941 1 96 122 PHE A C 1
ATOM 956 O O . PHE A 1 122 ? -9.812 -11.648 -5.898 1 96 122 PHE A O 1
ATOM 963 N N . ILE A 1 123 ? -10.383 -11.914 -3.873 1 94.94 123 ILE A N 1
ATOM 964 C CA . ILE A 1 123 ? -10.914 -10.578 -3.604 1 94.94 123 ILE A CA 1
ATOM 965 C C . ILE A 1 123 ? -9.898 -9.523 -4.023 1 94.94 123 ILE A C 1
ATOM 967 O O . ILE A 1 123 ? -10.258 -8.523 -4.645 1 94.94 123 ILE A O 1
ATOM 971 N N . PRO A 1 124 ? -8.578 -9.648 -3.742 1 96.62 124 PRO A N 1
ATOM 972 C CA . PRO A 1 124 ? -7.637 -8.602 -4.152 1 96.62 124 PRO A CA 1
ATOM 973 C C . PRO A 1 124 ? -7.629 -8.375 -5.66 1 96.62 124 PRO A C 1
ATOM 975 O O . PRO A 1 124 ? -7.488 -7.238 -6.117 1 96.62 124 PRO A O 1
ATOM 978 N N . ILE A 1 125 ? -7.762 -9.406 -6.383 1 96.75 125 ILE A N 1
ATOM 979 C CA . ILE A 1 125 ? -7.77 -9.305 -7.84 1 96.75 125 ILE A CA 1
ATOM 980 C C . ILE A 1 125 ? -9.008 -8.547 -8.297 1 96.75 125 ILE A C 1
ATOM 982 O O . ILE A 1 125 ? -8.922 -7.672 -9.164 1 96.75 125 ILE A O 1
ATOM 986 N N . LYS A 1 126 ? -10.109 -8.961 -7.723 1 96.06 126 LYS A N 1
ATOM 987 C CA . LYS A 1 126 ? -11.367 -8.289 -8.055 1 96.06 126 LYS A CA 1
ATOM 988 C C . LYS A 1 126 ? -11.258 -6.781 -7.824 1 96.06 126 LYS A C 1
ATOM 990 O O . LYS A 1 126 ? -11.617 -5.988 -8.695 1 96.06 126 LYS A O 1
ATOM 995 N N . ILE A 1 127 ? -10.781 -6.359 -6.723 1 97.06 127 ILE A N 1
ATOM 996 C CA . ILE A 1 127 ? -10.68 -4.953 -6.355 1 97.06 127 ILE A CA 1
ATOM 997 C C . ILE A 1 127 ? -9.695 -4.25 -7.293 1 97.06 127 ILE A C 1
ATOM 999 O O . ILE A 1 127 ? -9.961 -3.141 -7.762 1 97.06 127 ILE A O 1
ATOM 1003 N N . ALA A 1 128 ? -8.547 -4.898 -7.551 1 97.44 128 ALA A N 1
ATOM 1004 C CA . ALA A 1 128 ? -7.559 -4.309 -8.453 1 97.44 128 ALA A CA 1
ATOM 1005 C C . ALA A 1 128 ? -8.164 -4.027 -9.828 1 97.44 128 ALA A C 1
ATOM 1007 O O . ALA A 1 128 ? -7.965 -2.953 -10.391 1 97.44 128 ALA A O 1
ATOM 1008 N N . LYS A 1 129 ? -8.867 -4.973 -10.305 1 96.19 129 LYS A N 1
ATOM 1009 C CA . LYS A 1 129 ? -9.508 -4.805 -11.602 1 96.19 129 LYS A CA 1
ATOM 1010 C C . LYS A 1 129 ? -10.555 -3.697 -11.562 1 96.19 129 LYS A C 1
ATOM 1012 O O . LYS A 1 129 ? -10.664 -2.896 -12.492 1 96.19 129 LYS A O 1
ATOM 1017 N N . GLU A 1 130 ? -11.328 -3.697 -10.508 1 95.44 130 GLU A N 1
ATOM 1018 C CA . GLU A 1 130 ? -12.344 -2.664 -10.336 1 95.44 130 GLU A CA 1
ATOM 1019 C C . GLU A 1 130 ? -11.719 -1.272 -10.312 1 95.44 130 GLU A C 1
ATOM 1021 O O . GLU A 1 130 ? -12.336 -0.298 -10.742 1 95.44 130 GLU A O 1
ATOM 1026 N N . HIS A 1 131 ? -10.477 -1.217 -9.797 1 94.69 131 HIS A N 1
ATOM 1027 C CA . HIS A 1 131 ? -9.773 0.059 -9.711 1 94.69 131 HIS A CA 1
ATOM 1028 C C . HIS A 1 131 ? -9.055 0.383 -11.016 1 94.69 131 HIS A C 1
ATOM 1030 O O . HIS A 1 131 ? -8.32 1.373 -11.094 1 94.69 131 HIS A O 1
ATOM 1036 N N . GLY A 1 132 ? -9.188 -0.468 -12.008 1 94.5 132 GLY A N 1
ATOM 1037 C CA . GLY A 1 132 ? -8.672 -0.176 -13.336 1 94.5 132 GLY A CA 1
ATOM 1038 C C . GLY A 1 132 ? -7.273 -0.726 -13.562 1 94.5 132 GLY A C 1
ATOM 1039 O O . GLY A 1 132 ? -6.652 -0.443 -14.594 1 94.5 132 GLY A O 1
ATOM 1040 N N . TYR A 1 133 ? -6.816 -1.485 -12.672 1 96.75 133 TYR A N 1
ATOM 1041 C CA . TYR A 1 133 ? -5.488 -2.055 -12.859 1 96.75 133 TYR A CA 1
ATOM 1042 C C . TYR A 1 133 ? -5.48 -3.051 -14.016 1 96.75 133 TYR A C 1
ATOM 1044 O O . TYR A 1 133 ? -6.375 -3.893 -14.117 1 96.75 133 TYR A O 1
ATOM 1052 N N . HIS A 1 134 ? -4.508 -2.979 -14.867 1 97.88 134 HIS A N 1
ATOM 1053 C CA . HIS A 1 134 ? -4.25 -3.904 -15.969 1 97.88 134 HIS A CA 1
ATOM 1054 C C . HIS A 1 134 ? -2.752 -4.09 -16.188 1 97.88 134 HIS A C 1
ATOM 1056 O O . HIS A 1 134 ? -2.047 -3.133 -16.516 1 97.88 134 HIS A O 1
ATOM 1062 N N . PRO A 1 135 ? -2.273 -5.254 -16.062 1 97.25 135 PRO A N 1
ATOM 1063 C CA . PRO A 1 135 ? -0.821 -5.441 -16.078 1 97.25 135 PRO A CA 1
ATOM 1064 C C . PRO A 1 135 ? -0.225 -5.297 -17.484 1 97.25 135 PRO A C 1
ATOM 1066 O O . PRO A 1 135 ? 0.996 -5.195 -17.625 1 97.25 135 PRO A O 1
ATOM 1069 N N . PHE A 1 136 ? -1.007 -5.25 -18.469 1 96.62 136 PHE A N 1
ATOM 1070 C CA . PHE A 1 136 ? -0.474 -5.211 -19.812 1 96.62 136 PHE A CA 1
ATOM 1071 C C . PHE A 1 136 ? -0.834 -3.898 -20.5 1 96.62 136 PHE A C 1
ATOM 1073 O O . PHE A 1 136 ? -0.492 -3.688 -21.672 1 96.62 136 PHE A O 1
ATOM 1080 N N . LYS A 1 137 ? -1.645 -3.078 -19.891 1 85.62 137 LYS A N 1
ATOM 1081 C CA . LYS A 1 137 ? -2.016 -1.778 -20.438 1 85.62 137 LYS A CA 1
ATOM 1082 C C . LYS A 1 137 ? -1.562 -0.643 -19.531 1 85.62 137 LYS A C 1
ATOM 1084 O O . LYS A 1 137 ? -1.51 -0.803 -18.312 1 85.62 137 LYS A O 1
ATOM 1089 N N . ASN A 1 138 ? -1.006 0.359 -20.188 1 66.94 138 ASN A N 1
ATOM 1090 C CA . ASN A 1 138 ? -0.611 1.525 -19.406 1 66.94 138 ASN A CA 1
ATOM 1091 C C . ASN A 1 138 ? -1.826 2.27 -18.859 1 66.94 138 ASN A C 1
ATOM 1093 O O . ASN A 1 138 ? -2.688 2.707 -19.625 1 66.94 138 ASN A O 1
ATOM 1097 N N . THR A 1 139 ? -2.443 1.849 -17.938 1 49.53 139 THR A N 1
ATOM 1098 C CA . THR A 1 139 ? -3.615 2.562 -17.438 1 49.53 139 THR A CA 1
ATOM 1099 C C . THR A 1 139 ? -3.244 3.98 -17.016 1 49.53 139 THR A C 1
ATOM 1101 O O . THR A 1 139 ? -4.098 4.738 -16.547 1 49.53 139 THR A O 1
ATOM 1104 N N . LYS A 1 140 ? -2.195 4.441 -16.875 1 45.47 140 LYS A N 1
ATOM 1105 C CA . LYS A 1 140 ? -2.031 5.766 -16.281 1 45.47 140 LYS A CA 1
ATOM 1106 C C . LYS A 1 140 ? -2.783 6.824 -17.094 1 45.47 140 LYS A C 1
ATOM 1108 O O . LYS A 1 140 ? -3.105 7.895 -16.562 1 45.47 140 LYS A O 1
ATOM 1113 N N . GLY A 1 141 ? -2.773 6.855 -18.469 1 35.22 141 GLY A N 1
ATOM 1114 C CA . GLY A 1 141 ? -3.162 8.008 -19.266 1 35.22 141 GLY A CA 1
ATOM 1115 C C . GLY A 1 141 ? -4.664 8.195 -19.344 1 35.22 141 GLY A C 1
ATOM 1116 O O . GLY A 1 141 ? -5.16 8.875 -20.25 1 35.22 141 GLY A O 1
ATOM 1117 N N . LEU A 1 142 ? -5.445 7.703 -18.609 1 30.44 142 LEU A N 1
ATOM 1118 C CA . LEU A 1 142 ? -6.82 8.062 -18.922 1 30.44 142 LEU A CA 1
ATOM 1119 C C . LEU A 1 142 ? -7.023 9.57 -18.828 1 30.44 142 LEU A C 1
ATOM 1121 O O . LEU A 1 142 ? -8.148 10.062 -18.922 1 30.44 142 LEU A O 1
ATOM 1125 N N . GLU A 1 143 ? -6.043 10.453 -18.781 1 24.27 143 GLU A N 1
ATOM 1126 C CA . GLU A 1 143 ? -6.715 11.68 -19.203 1 24.27 143 GLU A CA 1
ATOM 1127 C C . GLU A 1 143 ? -7.148 11.609 -20.656 1 24.27 143 GLU A C 1
ATOM 1129 O O . GLU A 1 143 ? -6.469 10.992 -21.484 1 24.27 143 GLU A O 1
ATOM 1134 N N . ARG B 1 1 ? 7.344 -10.156 14.812 1 86.38 1 ARG B N 1
ATOM 1135 C CA . ARG B 1 1 ? 6.973 -8.781 14.5 1 86.38 1 ARG B CA 1
ATOM 1136 C C . ARG B 1 1 ? 6.41 -8.672 13.086 1 86.38 1 ARG B C 1
ATOM 1138 O O . ARG B 1 1 ? 6.828 -9.398 12.188 1 86.38 1 ARG B O 1
ATOM 1145 N N . LYS B 1 2 ? 5.395 -7.793 12.891 1 94.06 2 LYS B N 1
ATOM 1146 C CA . LYS B 1 2 ? 4.723 -7.629 11.609 1 94.06 2 LYS B CA 1
ATOM 1147 C C . LYS B 1 2 ? 4.754 -6.172 11.148 1 94.06 2 LYS B C 1
ATOM 1149 O O . LYS B 1 2 ? 4.789 -5.262 11.977 1 94.06 2 LYS B O 1
ATOM 1154 N N . PRO B 1 3 ? 4.844 -6.02 9.797 1 98.19 3 PRO B N 1
ATOM 1155 C CA . PRO B 1 3 ? 4.73 -4.641 9.312 1 98.19 3 PRO B CA 1
ATOM 1156 C C . PRO B 1 3 ? 3.42 -3.977 9.727 1 98.19 3 PRO B C 1
ATOM 1158 O O . PRO B 1 3 ? 2.391 -4.645 9.836 1 98.19 3 PRO B O 1
ATOM 1161 N N . LYS B 1 4 ? 3.523 -2.707 10 1 97.69 4 LYS B N 1
ATOM 1162 C CA . LYS B 1 4 ? 2.342 -1.896 10.281 1 97.69 4 LYS B CA 1
ATOM 1163 C C . LYS B 1 4 ? 1.964 -1.043 9.07 1 97.69 4 LYS B C 1
ATOM 1165 O O . LYS B 1 4 ? 2.768 -0.867 8.156 1 97.69 4 LYS B O 1
ATOM 1170 N N . VAL B 1 5 ? 0.753 -0.575 9.078 1 98.75 5 VAL B N 1
ATOM 1171 C CA . VAL B 1 5 ? 0.28 0.235 7.957 1 98.75 5 VAL B CA 1
ATOM 1172 C C . VAL B 1 5 ? -0.051 1.644 8.445 1 98.75 5 VAL B C 1
ATOM 1174 O O . VAL B 1 5 ? -0.714 1.812 9.469 1 98.75 5 VAL B O 1
ATOM 1177 N N . GLY B 1 6 ? 0.454 2.629 7.766 1 98.38 6 GLY B N 1
ATOM 1178 C CA . GLY B 1 6 ? 0.124 4.02 8.016 1 98.38 6 GLY B CA 1
ATOM 1179 C C . GLY B 1 6 ? -0.384 4.75 6.785 1 98.38 6 GLY B C 1
ATOM 1180 O O . GLY B 1 6 ? -0.25 4.25 5.668 1 98.38 6 GLY B O 1
ATOM 1181 N N . VAL B 1 7 ? -0.973 5.875 6.996 1 98.81 7 VAL B N 1
ATOM 1182 C CA . VAL B 1 7 ? -1.431 6.77 5.934 1 98.81 7 VAL B CA 1
ATOM 1183 C C . VAL B 1 7 ? -0.833 8.156 6.133 1 98.81 7 VAL B C 1
ATOM 1185 O O . VAL B 1 7 ? -0.836 8.688 7.25 1 98.81 7 VAL B O 1
ATOM 1188 N N . GLY B 1 8 ? -0.19 8.68 5.164 1 98.75 8 GLY B N 1
ATOM 1189 C CA . GLY B 1 8 ? 0.219 10.07 5.09 1 98.75 8 GLY B CA 1
ATOM 1190 C C . GLY B 1 8 ? -0.687 10.914 4.215 1 98.75 8 GLY B C 1
ATOM 1191 O O . GLY B 1 8 ? -1.135 10.461 3.16 1 98.75 8 GLY B O 1
ATOM 1192 N N . VAL B 1 9 ? -0.938 12.086 4.598 1 98.94 9 VAL B N 1
ATOM 1193 C CA . VAL B 1 9 ? -1.91 12.922 3.898 1 98.94 9 VAL B CA 1
ATOM 1194 C C . VAL B 1 9 ? -1.198 14.102 3.236 1 98.94 9 VAL B C 1
ATOM 1196 O O . VAL B 1 9 ? -0.636 14.953 3.92 1 98.94 9 VAL B O 1
ATOM 1199 N N . VAL B 1 10 ? -1.213 14.133 1.982 1 98.88 10 VAL B N 1
ATOM 1200 C CA . VAL B 1 10 ? -0.75 15.273 1.2 1 98.88 10 VAL B CA 1
ATOM 1201 C C . VAL B 1 10 ? -1.879 16.297 1.052 1 98.88 10 VAL B C 1
ATOM 1203 O O . VAL B 1 10 ? -2.77 16.125 0.217 1 98.88 10 VAL B O 1
ATOM 1206 N N . VAL B 1 11 ? -1.807 17.312 1.829 1 98.88 11 VAL B N 1
ATOM 1207 C CA . VAL B 1 11 ? -2.877 18.297 1.872 1 98.88 11 VAL B CA 1
ATOM 1208 C C . VAL B 1 11 ? -2.488 19.516 1.038 1 98.88 11 VAL B C 1
ATOM 1210 O O . VAL B 1 11 ? -1.415 20.094 1.232 1 98.88 11 VAL B O 1
ATOM 1213 N N . THR B 1 12 ? -3.375 19.875 0.162 1 98.75 12 THR B N 1
ATOM 1214 C CA . THR B 1 12 ? -3.131 21.078 -0.643 1 98.75 12 THR B CA 1
ATOM 1215 C C . THR B 1 12 ? -4.191 22.141 -0.366 1 98.75 12 THR B C 1
ATOM 1217 O O . THR B 1 12 ? -5.285 21.828 0.104 1 98.75 12 THR B O 1
ATOM 1220 N N . ASN B 1 13 ? -3.865 23.312 -0.529 1 98.5 13 ASN B N 1
ATOM 1221 C CA . ASN B 1 13 ? -4.699 24.516 -0.433 1 98.5 13 ASN B CA 1
ATOM 1222 C C . ASN B 1 13 ? -4.477 25.453 -1.616 1 98.5 13 ASN B C 1
ATOM 1224 O O . ASN B 1 13 ? -3.344 25.844 -1.89 1 98.5 13 ASN B O 1
ATOM 1228 N N . PRO B 1 14 ? -5.59 25.812 -2.34 1 97.12 14 PRO B N 1
ATOM 1229 C CA . PRO B 1 14 ? -5.43 26.688 -3.498 1 97.12 14 PRO B CA 1
ATOM 1230 C C . PRO B 1 14 ? -4.738 28.016 -3.145 1 97.12 14 PRO B C 1
ATOM 1232 O O . PRO B 1 14 ? -4.121 28.641 -4.008 1 97.12 14 PRO B O 1
ATOM 1235 N N . LYS B 1 15 ? -4.797 28.469 -1.971 1 97.5 15 LYS B N 1
ATOM 1236 C CA . LYS B 1 15 ? -4.172 29.703 -1.519 1 97.5 15 LYS B CA 1
ATOM 1237 C C . LYS B 1 15 ? -2.652 29.594 -1.532 1 97.5 15 LYS B C 1
ATOM 1239 O O . LYS B 1 15 ? -1.949 30.609 -1.595 1 97.5 15 LYS B O 1
ATOM 1244 N N . TYR B 1 16 ? -2.129 28.391 -1.413 1 97.44 16 TYR B N 1
ATOM 1245 C CA . TYR B 1 16 ? -0.696 28.125 -1.368 1 97.44 16 TYR B CA 1
ATOM 1246 C C . TYR B 1 16 ? -0.283 27.172 -2.482 1 97.44 16 TYR B C 1
ATOM 1248 O O . TYR B 1 16 ? 0.035 26 -2.225 1 97.44 16 TYR B O 1
ATOM 1256 N N . PRO B 1 17 ? -0.231 27.641 -3.719 1 96.94 17 PRO B N 1
ATOM 1257 C CA . PRO B 1 17 ? 0.08 26.781 -4.859 1 96.94 17 PRO B CA 1
ATOM 1258 C C . PRO B 1 17 ? 1.414 26.062 -4.707 1 96.94 17 PRO B C 1
ATOM 1260 O O . PRO B 1 17 ? 2.381 26.641 -4.203 1 96.94 17 PRO B O 1
ATOM 1263 N N . ASN B 1 18 ? 1.429 24.781 -5.059 1 97.62 18 ASN B N 1
ATOM 1264 C CA . ASN B 1 18 ? 2.594 23.906 -5.066 1 97.62 18 ASN B CA 1
ATOM 1265 C C . ASN B 1 18 ? 3.102 23.641 -3.65 1 97.62 18 ASN B C 1
ATOM 1267 O O . ASN B 1 18 ? 4.242 23.203 -3.467 1 97.62 18 ASN B O 1
ATOM 1271 N N . CYS B 1 19 ? 2.322 23.953 -2.682 1 98.44 19 CYS B N 1
ATOM 1272 C CA . CYS B 1 19 ? 2.676 23.734 -1.284 1 98.44 19 CYS B CA 1
ATOM 1273 C C . CYS B 1 19 ? 1.829 22.609 -0.683 1 98.44 19 CYS B C 1
ATOM 1275 O O . CYS B 1 19 ? 0.731 22.328 -1.168 1 98.44 19 CYS B O 1
ATOM 1277 N N . VAL B 1 20 ? 2.352 22.016 0.348 1 98.81 20 VAL B N 1
ATOM 1278 C CA . VAL B 1 20 ? 1.628 21.031 1.146 1 98.81 20 VAL B CA 1
ATOM 1279 C C . VAL B 1 20 ? 1.728 21.391 2.627 1 98.81 20 VAL B C 1
ATOM 1281 O O . VAL B 1 20 ? 2.586 22.172 3.021 1 98.81 20 VAL B O 1
ATOM 1284 N N . LEU B 1 21 ? 0.794 20.859 3.412 1 98.81 21 LEU B N 1
ATOM 1285 C CA . LEU B 1 21 ? 0.808 21.078 4.855 1 98.81 21 LEU B CA 1
ATOM 1286 C C . LEU B 1 21 ? 1.839 20.172 5.531 1 98.81 21 LEU B C 1
ATOM 1288 O O . LEU B 1 21 ? 1.819 18.953 5.3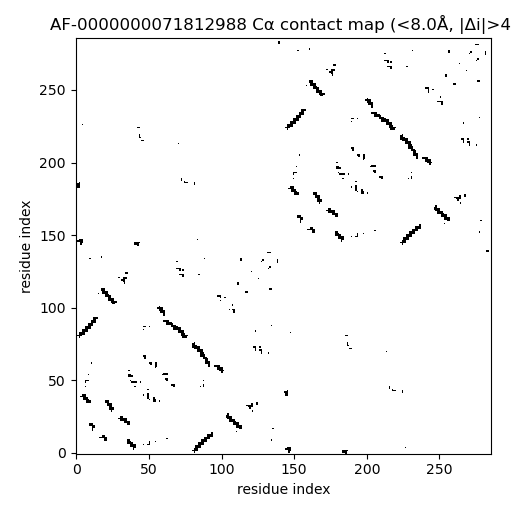48 1 98.81 21 LEU B O 1
ATOM 1292 N N . VAL B 1 22 ? 2.736 20.812 6.273 1 98.62 22 VAL B N 1
ATOM 1293 C CA . VAL B 1 22 ? 3.83 20.078 6.91 1 98.62 22 VAL B CA 1
ATOM 1294 C C . VAL B 1 22 ? 3.93 20.484 8.383 1 98.62 22 VAL B C 1
ATOM 1296 O O . VAL B 1 22 ? 3.74 21.656 8.727 1 98.62 22 VAL B O 1
ATOM 1299 N N . GLY B 1 23 ? 4.191 19.469 9.211 1 98.06 23 GLY B N 1
ATOM 1300 C CA . GLY B 1 23 ? 4.441 19.719 10.625 1 98.06 23 GLY B CA 1
ATOM 1301 C C . GLY B 1 23 ? 5.762 19.141 11.102 1 98.06 23 GLY B C 1
ATOM 1302 O O . GLY B 1 23 ? 6.316 18.234 10.484 1 98.06 23 GLY B O 1
ATOM 1303 N N . LYS B 1 24 ? 6.203 19.703 12.148 1 97.56 24 LYS B N 1
ATOM 1304 C CA . LYS B 1 24 ? 7.398 19.172 12.789 1 97.56 24 LYS B CA 1
ATOM 1305 C C . LYS B 1 24 ? 7.039 18.234 13.938 1 97.56 24 LYS B C 1
ATOM 1307 O O . LYS B 1 24 ? 6.383 18.641 14.898 1 97.56 24 LYS B O 1
ATOM 1312 N N . ARG B 1 25 ? 7.453 16.953 13.812 1 96.5 25 ARG B N 1
ATOM 1313 C CA . ARG B 1 25 ? 7.109 15.922 14.789 1 96.5 25 ARG B CA 1
ATOM 1314 C C . ARG B 1 25 ? 7.797 16.188 16.125 1 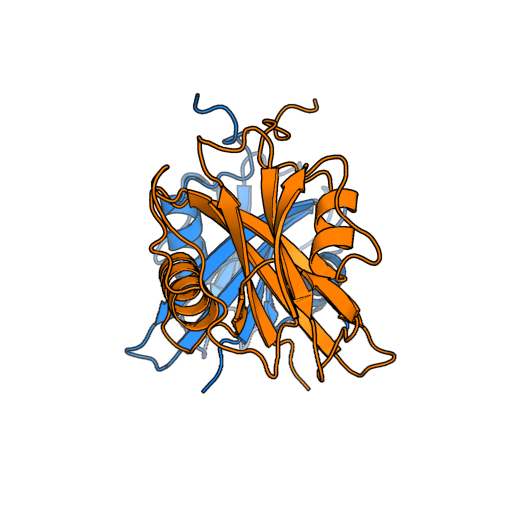96.5 25 ARG B C 1
ATOM 1316 O O . ARG B 1 25 ? 8.945 16.625 16.156 1 96.5 25 ARG B O 1
ATOM 1323 N N . LYS B 1 26 ? 7.031 15.742 17.219 1 92.62 26 LYS B N 1
ATOM 1324 C CA . LYS B 1 26 ? 7.52 15.875 18.594 1 92.62 26 LYS B CA 1
ATOM 1325 C C . LYS B 1 26 ? 7.312 14.586 19.375 1 92.62 26 LYS B C 1
ATOM 1327 O O . LYS B 1 26 ? 6.246 13.977 19.312 1 92.62 26 LYS B O 1
ATOM 1332 N N . GLY B 1 27 ? 8.367 14.117 20.141 1 83.31 27 GLY B N 1
ATOM 1333 C CA . GLY B 1 27 ? 8.227 13.125 21.203 1 83.31 27 GLY B CA 1
ATOM 1334 C C . GLY B 1 27 ? 8.133 11.703 20.688 1 83.31 27 GLY B C 1
ATOM 1335 O O . GLY B 1 27 ? 8.047 10.758 21.469 1 83.31 27 GLY B O 1
ATOM 1336 N N . SER B 1 28 ? 8.148 11.367 19.484 1 75.81 28 SER B N 1
ATOM 1337 C CA . SER B 1 28 ? 7.977 10.016 18.953 1 75.81 28 SER B CA 1
ATOM 1338 C C . SER B 1 28 ? 9.039 9.703 17.906 1 75.81 28 SER B C 1
ATOM 1340 O O . SER B 1 28 ? 10.047 10.406 17.797 1 75.81 28 SER B O 1
ATOM 1342 N N . TYR B 1 29 ? 8.828 8.586 17.406 1 78.12 29 TYR B N 1
ATOM 1343 C CA . TYR B 1 29 ? 9.625 8.227 16.25 1 78.12 29 TYR B CA 1
ATOM 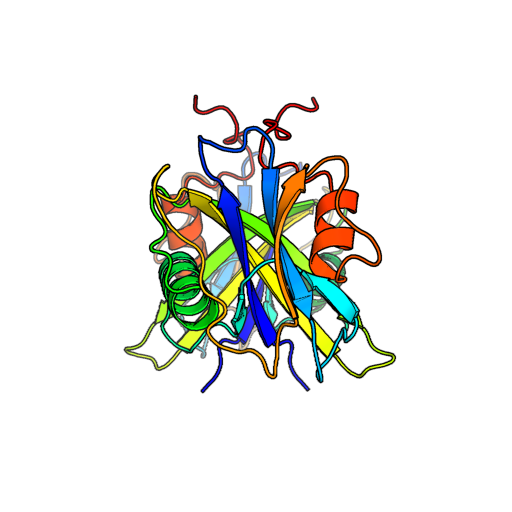1344 C C . TYR B 1 29 ? 9.664 9.367 15.227 1 78.12 29 TYR B C 1
ATOM 1346 O O . TYR B 1 29 ? 8.617 9.875 14.828 1 78.12 29 TYR B O 1
ATOM 1354 N N . GLY B 1 30 ? 10.922 9.867 15 1 86.56 30 GLY B N 1
ATOM 1355 C CA . GLY B 1 30 ? 11.094 10.953 14.055 1 86.56 30 GLY B CA 1
ATOM 1356 C C . GLY B 1 30 ? 11.07 12.32 14.711 1 86.56 30 GLY B C 1
ATOM 1357 O O . GLY B 1 30 ? 10.789 13.328 14.055 1 86.56 30 GLY B O 1
ATOM 1358 N N . ASP B 1 31 ? 11.242 12.352 15.977 1 92.38 31 ASP B N 1
ATOM 1359 C CA . ASP B 1 31 ? 11.297 13.633 16.672 1 92.38 31 ASP B CA 1
ATOM 1360 C C . ASP B 1 31 ? 12.195 14.617 15.914 1 92.38 31 ASP B C 1
ATOM 1362 O O . ASP B 1 31 ? 13.312 14.281 15.523 1 92.38 31 ASP B O 1
ATOM 1366 N N . GLY B 1 32 ? 11.57 15.82 15.648 1 94.5 32 GLY B N 1
ATOM 1367 C CA . GLY B 1 32 ? 12.328 16.875 14.984 1 94.5 32 GLY B CA 1
ATOM 1368 C C . GLY B 1 32 ? 12.25 16.797 13.477 1 94.5 32 GLY B C 1
ATOM 1369 O O . GLY B 1 32 ? 12.719 17.703 12.781 1 94.5 32 GLY B O 1
ATOM 1370 N N . HIS B 1 33 ? 11.664 15.766 12.93 1 96.62 33 HIS B N 1
ATOM 1371 C CA . HIS B 1 33 ? 11.523 15.641 11.484 1 96.62 33 HIS B CA 1
ATOM 1372 C C . HIS B 1 33 ? 10.234 16.297 11 1 96.62 33 HIS B C 1
ATOM 1374 O O . HIS B 1 33 ? 9.242 16.328 11.727 1 96.62 33 HIS B O 1
ATOM 1380 N N . TYR B 1 34 ? 10.32 16.812 9.836 1 98.06 34 TYR B N 1
ATOM 1381 C CA . TYR B 1 34 ? 9.133 17.391 9.195 1 98.06 34 TYR B CA 1
ATOM 1382 C C . TYR B 1 34 ? 8.328 16.297 8.484 1 98.06 34 TYR B C 1
ATOM 1384 O O . TYR B 1 34 ? 8.891 15.5 7.727 1 98.06 34 TYR B O 1
ATOM 1392 N N . ALA B 1 35 ? 7.066 16.297 8.766 1 97.81 35 ALA B N 1
ATOM 1393 C CA . ALA B 1 35 ? 6.223 15.203 8.273 1 97.81 35 ALA B CA 1
ATOM 1394 C C . ALA B 1 35 ? 4.875 15.734 7.785 1 97.81 35 ALA B C 1
ATOM 1396 O O . ALA B 1 35 ? 4.496 16.875 8.094 1 97.81 35 ALA B O 1
ATOM 1397 N N . LEU B 1 36 ? 4.223 14.953 6.969 1 98.56 36 LEU B N 1
ATOM 1398 C CA . LEU B 1 36 ? 2.822 15.164 6.621 1 98.56 36 LEU B CA 1
ATOM 1399 C C . LEU B 1 36 ? 1.909 14.742 7.766 1 98.56 36 LEU B C 1
ATOM 1401 O O . LEU B 1 36 ? 2.291 13.914 8.594 1 98.56 36 LEU B O 1
ATOM 1405 N N . PRO B 1 37 ? 0.705 15.352 7.855 1 98.62 37 PRO B N 1
ATOM 1406 C CA . PRO B 1 37 ? -0.278 14.734 8.742 1 98.62 37 PRO B CA 1
ATOM 1407 C C . PRO B 1 37 ? -0.533 13.266 8.406 1 98.62 37 PRO B C 1
ATOM 1409 O O . PRO B 1 37 ? -0.334 12.844 7.266 1 98.62 37 PRO B O 1
ATOM 1412 N N . GLY B 1 38 ? -0.938 12.5 9.336 1 98.19 38 GLY B N 1
ATOM 1413 C CA . GLY B 1 38 ? -1.205 11.094 9.117 1 98.19 38 GLY B CA 1
ATOM 1414 C C . GLY B 1 38 ? -1.149 10.266 10.383 1 98.19 38 GLY B C 1
ATOM 1415 O O . GLY B 1 38 ? -1.032 10.812 11.484 1 98.19 38 GLY B O 1
ATOM 1416 N N . GLY B 1 39 ? -1.273 8.969 10.258 1 97.5 39 GLY B N 1
ATOM 1417 C CA . GLY B 1 39 ? -1.269 8.039 11.375 1 97.5 39 GLY B CA 1
ATOM 1418 C C . GLY B 1 39 ? -1.541 6.605 10.961 1 97.5 39 GLY B C 1
ATOM 1419 O O . GLY B 1 39 ? -1.51 6.281 9.773 1 97.5 39 GLY B O 1
ATOM 1420 N N . HIS B 1 40 ? -1.76 5.824 11.906 1 98 40 HIS B N 1
ATOM 1421 C CA . HIS B 1 40 ? -1.976 4.398 11.664 1 98 40 HIS B CA 1
ATOM 1422 C C . HIS B 1 40 ? -3.332 4.152 11.016 1 98 40 HIS B C 1
ATOM 1424 O O . HIS B 1 40 ? -4.328 4.777 11.383 1 98 40 HIS B O 1
ATOM 1430 N N . LEU B 1 41 ? -3.355 3.234 10.031 1 98.81 41 LEU B N 1
ATOM 1431 C CA . LEU B 1 41 ? -4.613 2.727 9.5 1 98.81 41 LEU B CA 1
ATOM 1432 C C . LEU B 1 41 ? -5.32 1.843 10.523 1 98.81 41 LEU B C 1
ATOM 1434 O O . LEU B 1 41 ? -4.719 0.918 11.07 1 98.81 41 LEU B O 1
ATOM 1438 N N . GLU B 1 42 ? -6.555 2.137 10.82 1 98.44 42 GLU B N 1
ATOM 1439 C CA . GLU B 1 42 ? -7.336 1.313 11.742 1 98.44 42 GLU B CA 1
ATOM 1440 C C . GLU B 1 42 ? -8.023 0.167 11.016 1 98.44 42 GLU B C 1
ATOM 1442 O O . GLU B 1 42 ? -8.375 0.295 9.836 1 98.44 42 GLU B O 1
ATOM 1447 N N . PHE B 1 43 ? -8.242 -0.877 11.727 1 98.5 43 PHE B N 1
ATOM 1448 C CA . PHE B 1 43 ? -8.898 -2.051 11.172 1 98.5 43 PHE B CA 1
ATOM 1449 C C . PHE B 1 43 ? -10.266 -1.685 10.594 1 98.5 43 PHE B C 1
ATOM 1451 O O . PHE B 1 43 ? -11.062 -1.02 11.258 1 98.5 43 PHE B O 1
ATOM 1458 N N . GLY B 1 44 ? -10.539 -2.057 9.305 1 98.25 44 GLY B N 1
ATOM 1459 C CA . GLY B 1 44 ? -11.82 -1.851 8.648 1 98.25 44 GLY B CA 1
ATOM 1460 C C . GLY B 1 44 ? -11.914 -0.518 7.93 1 98.25 44 GLY B C 1
ATOM 1461 O O . GLY B 1 44 ? -12.898 -0.255 7.227 1 98.25 44 GLY B O 1
ATOM 1462 N N . GLU B 1 45 ? -10.914 0.305 8.008 1 98.25 45 GLU B N 1
ATOM 1463 C CA . GLU B 1 45 ? -10.922 1.658 7.461 1 98.25 45 GLU B CA 1
ATOM 1464 C C . GLU B 1 45 ? -10.422 1.672 6.02 1 98.25 45 GLU B C 1
ATOM 1466 O O . GLU B 1 45 ? -9.508 0.927 5.668 1 98.25 45 GLU B O 1
ATOM 1471 N N . SER B 1 46 ? -11.055 2.506 5.184 1 98.5 46 SER B N 1
ATOM 1472 C CA . SER B 1 46 ? -10.445 2.793 3.889 1 98.5 46 SER B CA 1
ATOM 1473 C C . SER B 1 46 ? -9.273 3.762 4.031 1 98.5 46 SER B C 1
ATOM 1475 O O . SER B 1 46 ? -9.156 4.453 5.043 1 98.5 46 SER B O 1
ATOM 1477 N N . PHE B 1 47 ? -8.422 3.812 3.027 1 98.69 47 PHE B N 1
ATOM 1478 C CA . PHE B 1 47 ? -7.305 4.746 3.049 1 98.69 47 PHE B CA 1
ATOM 1479 C C . PHE B 1 47 ? -7.797 6.184 3.162 1 98.69 47 PHE B C 1
ATOM 1481 O O . PHE B 1 47 ? -7.273 6.965 3.959 1 98.69 47 PHE B O 1
ATOM 1488 N N . ILE B 1 48 ? -8.812 6.5 2.414 1 98.81 48 ILE B N 1
ATOM 1489 C CA . ILE B 1 48 ? -9.344 7.855 2.371 1 98.81 48 ILE B CA 1
ATOM 1490 C C . ILE B 1 48 ? -10.008 8.195 3.705 1 98.81 48 ILE B C 1
ATOM 1492 O O . ILE B 1 48 ? -9.828 9.289 4.234 1 98.81 48 ILE B O 1
ATOM 1496 N N . ALA B 1 49 ? -10.758 7.293 4.277 1 98.81 49 ALA B N 1
ATOM 1497 C CA . ALA B 1 49 ? -11.359 7.52 5.586 1 98.81 49 ALA B CA 1
ATOM 1498 C C . ALA B 1 49 ? -10.289 7.77 6.648 1 98.81 49 ALA B C 1
ATOM 1500 O O . ALA B 1 49 ? -10.453 8.641 7.504 1 98.81 49 ALA B O 1
ATOM 1501 N N . CYS B 1 50 ? -9.258 6.992 6.617 1 98.88 50 CYS B N 1
ATOM 1502 C CA . CYS B 1 50 ? -8.148 7.188 7.543 1 98.88 50 CYS B CA 1
ATOM 1503 C C . CYS B 1 50 ? -7.52 8.57 7.359 1 98.88 50 CYS B C 1
ATOM 1505 O O . CYS B 1 50 ? -7.273 9.273 8.336 1 98.88 50 CYS B O 1
ATOM 1507 N N . ALA B 1 51 ? -7.285 8.969 6.094 1 98.88 51 ALA B N 1
ATOM 1508 C CA . ALA B 1 51 ? -6.703 10.273 5.793 1 98.88 51 ALA B CA 1
ATOM 1509 C C . ALA B 1 51 ? -7.555 11.398 6.367 1 98.88 51 ALA B C 1
ATOM 1511 O O . ALA B 1 51 ? -7.039 12.289 7.043 1 98.88 51 ALA B O 1
ATOM 1512 N N . LYS B 1 52 ? -8.82 11.297 6.141 1 98.88 52 LYS B N 1
ATOM 1513 C CA . LYS B 1 52 ? -9.75 12.32 6.621 1 98.88 52 LYS B CA 1
ATOM 1514 C C . LYS B 1 52 ? -9.773 12.367 8.148 1 98.88 52 LYS B C 1
ATOM 1516 O O . LYS B 1 52 ? -9.734 13.445 8.742 1 98.88 52 LYS B O 1
ATOM 1521 N N . ARG B 1 53 ? -9.844 11.242 8.773 1 98.88 53 ARG B N 1
ATOM 1522 C CA . ARG B 1 53 ? -9.891 11.172 10.227 1 98.88 53 ARG B CA 1
ATOM 1523 C C . ARG B 1 53 ? -8.617 11.75 10.844 1 98.88 53 ARG B C 1
ATOM 1525 O O . ARG B 1 53 ? -8.688 12.594 11.742 1 98.88 53 ARG B O 1
ATOM 1532 N N . GLU B 1 54 ? -7.457 11.297 10.375 1 98.75 54 GLU B N 1
ATOM 1533 C CA . GLU B 1 54 ? -6.18 11.742 10.922 1 98.75 54 GLU B CA 1
ATOM 1534 C C . GLU B 1 54 ? -5.988 13.242 10.727 1 98.75 54 GLU B C 1
ATOM 1536 O O . GLU B 1 54 ? -5.488 13.93 11.625 1 98.75 54 GLU B O 1
ATOM 1541 N N . LEU B 1 55 ? -6.301 13.75 9.539 1 98.88 55 LEU B N 1
ATOM 1542 C CA . LEU B 1 55 ? -6.16 15.18 9.297 1 98.88 55 LEU B CA 1
ATOM 1543 C C . LEU B 1 55 ? -7.051 15.977 10.242 1 98.88 55 LEU B C 1
ATOM 1545 O O . LEU B 1 55 ? -6.609 16.984 10.82 1 98.88 55 LEU B O 1
ATOM 1549 N N . LEU B 1 56 ? -8.281 15.492 10.414 1 98.81 56 LEU B N 1
ATOM 1550 C CA . LEU B 1 56 ? -9.219 16.172 11.312 1 98.81 56 LEU B CA 1
ATOM 1551 C C . LEU B 1 56 ? -8.703 16.141 12.75 1 98.81 56 LEU B C 1
ATOM 1553 O O . LEU B 1 56 ? -8.68 17.188 13.422 1 98.81 56 LEU B O 1
ATOM 1557 N N . GLU B 1 57 ? -8.281 15.039 13.211 1 98.69 57 GLU B N 1
ATOM 1558 C CA . GLU B 1 57 ? -7.797 14.859 14.578 1 98.69 57 GLU B CA 1
ATOM 1559 C C . GLU B 1 57 ? -6.586 15.742 14.859 1 98.69 57 GLU B C 1
ATOM 1561 O O . GLU B 1 57 ? -6.438 16.281 15.961 1 98.69 57 GLU B O 1
ATOM 1566 N N . GLU B 1 58 ? -5.762 15.953 13.867 1 98.62 58 GLU B N 1
ATOM 1567 C CA . GLU B 1 58 ? -4.48 16.609 14.102 1 98.62 58 GLU B CA 1
ATOM 1568 C C . GLU B 1 58 ? -4.559 18.094 13.797 1 98.62 58 GLU B C 1
ATOM 1570 O O . GLU B 1 58 ? -3.791 18.891 14.352 1 98.62 58 GLU B O 1
ATOM 1575 N N . THR B 1 59 ? -5.492 18.562 12.867 1 98.75 59 THR B N 1
ATOM 1576 C CA . THR B 1 59 ? -5.395 19.922 12.328 1 98.75 59 THR B CA 1
ATOM 1577 C C . THR B 1 59 ? -6.762 20.594 12.312 1 98.75 59 THR B C 1
ATOM 1579 O O . THR B 1 59 ? -6.867 21.797 12.039 1 98.75 59 THR B O 1
ATOM 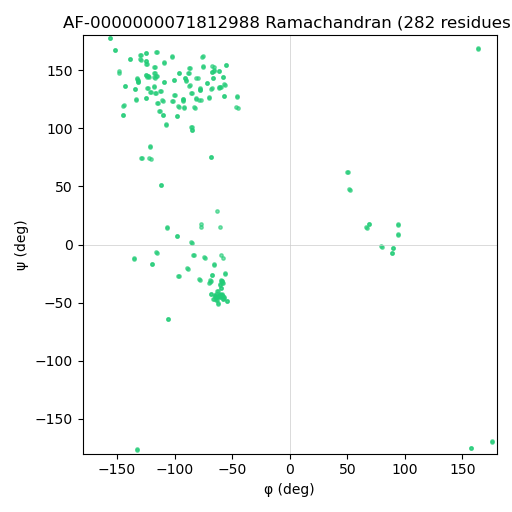1582 N N . ASP B 1 60 ? -7.855 19.844 12.531 1 98.62 60 ASP B N 1
ATOM 1583 C CA . ASP B 1 60 ? -9.234 20.328 12.484 1 98.62 60 ASP B CA 1
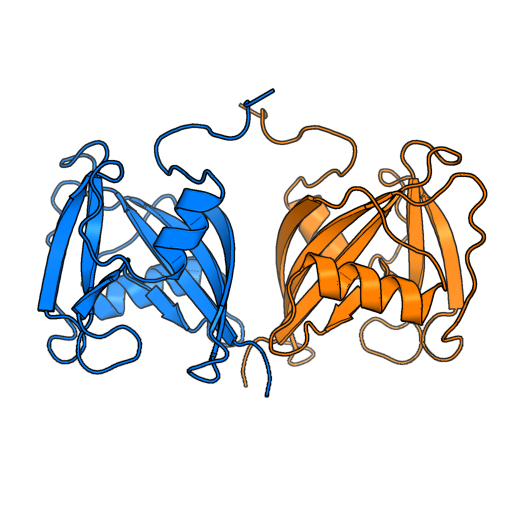ATOM 1584 C C . ASP B 1 60 ? -9.641 20.688 11.062 1 98.62 60 ASP B C 1
ATOM 1586 O O . ASP B 1 60 ? -10.594 21.438 10.852 1 98.62 60 ASP B O 1
ATOM 1590 N N . LEU B 1 61 ? -8.914 20.203 10.055 1 98.69 61 LEU B N 1
ATOM 1591 C CA . LEU B 1 61 ? -9.242 20.453 8.656 1 98.69 61 LEU B CA 1
ATOM 1592 C C . LEU B 1 61 ? -10.039 19.297 8.07 1 98.69 61 LEU B C 1
ATOM 1594 O O . LEU B 1 61 ? -9.812 18.125 8.422 1 98.69 61 LEU B O 1
ATOM 1598 N N . GLU B 1 62 ? -10.914 19.688 7.133 1 98.62 62 GLU B N 1
ATOM 1599 C CA . GLU B 1 62 ? -11.68 18.688 6.383 1 98.62 62 GLU B CA 1
ATOM 1600 C C . GLU B 1 62 ? -11.094 18.484 4.988 1 98.62 62 GLU B C 1
ATOM 1602 O O . GLU B 1 62 ? -10.984 19.422 4.203 1 98.62 62 GLU B O 1
ATOM 1607 N N . LEU B 1 63 ? -10.766 17.297 4.707 1 98.75 63 LEU B N 1
ATOM 1608 C CA . LEU B 1 63 ? -10.141 16.938 3.443 1 98.75 63 LEU B CA 1
ATOM 1609 C C . LEU B 1 63 ? -11.195 16.656 2.377 1 98.75 63 LEU B C 1
ATOM 1611 O O . LEU B 1 63 ? -12.188 15.984 2.648 1 98.75 63 LEU B O 1
ATOM 1615 N N . GLN B 1 64 ? -10.938 17.172 1.193 1 98.31 64 GLN B N 1
ATOM 1616 C CA . GLN B 1 64 ? -11.852 16.969 0.071 1 98.31 64 GLN B CA 1
ATOM 1617 C C . GLN B 1 64 ? -11.094 16.469 -1.161 1 98.31 64 GLN B C 1
ATOM 1619 O O . GLN B 1 64 ? -9.867 16.562 -1.221 1 98.31 64 GLN B O 1
ATOM 1624 N N . ASN B 1 65 ? -11.891 15.883 -2.174 1 97.94 65 ASN B N 1
ATOM 1625 C CA . ASN B 1 65 ? -11.344 15.477 -3.463 1 97.94 65 ASN B CA 1
ATOM 1626 C C . ASN B 1 65 ? -10.086 14.625 -3.297 1 97.94 65 ASN B C 1
ATOM 1628 O O . ASN B 1 65 ? -9.039 14.945 -3.852 1 97.94 65 ASN B O 1
ATOM 1632 N N . CYS B 1 66 ? -10.227 13.531 -2.697 1 98.5 66 CYS B N 1
ATOM 1633 C CA . CYS B 1 66 ? -9.094 12.703 -2.293 1 98.5 66 CYS B CA 1
ATOM 1634 C C . CYS B 1 66 ? -8.734 11.703 -3.387 1 98.5 66 CYS B C 1
ATOM 1636 O O . CYS B 1 66 ? -9.617 11.164 -4.055 1 98.5 66 CYS B O 1
ATOM 1638 N N . THR B 1 67 ? -7.492 11.453 -3.559 1 97.56 67 THR B N 1
ATOM 1639 C CA . THR B 1 67 ? -6.945 10.406 -4.41 1 97.56 67 THR B CA 1
ATOM 1640 C C . THR B 1 67 ? -5.875 9.609 -3.67 1 97.56 67 THR B C 1
ATOM 1642 O O . THR B 1 67 ? -5.141 10.164 -2.85 1 97.56 67 THR B O 1
ATOM 1645 N N . ILE B 1 68 ? -5.84 8.344 -3.891 1 97.69 68 ILE B N 1
ATOM 1646 C CA . ILE B 1 68 ? -4.738 7.523 -3.412 1 97.69 68 ILE B CA 1
ATOM 1647 C C . ILE B 1 68 ? -3.551 7.641 -4.367 1 97.69 68 ILE B C 1
ATOM 1649 O O . ILE B 1 68 ? -3.68 7.371 -5.562 1 97.69 68 ILE B O 1
ATOM 1653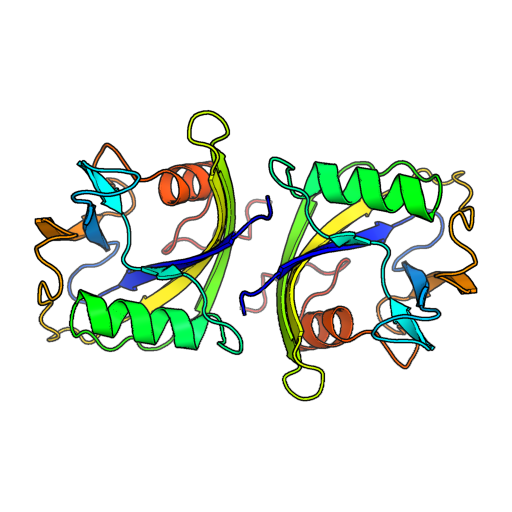 N N . GLU B 1 69 ? -2.396 7.984 -3.863 1 96.31 69 GLU B N 1
ATOM 1654 C CA . GLU B 1 69 ? -1.312 8.391 -4.754 1 96.31 69 GLU B CA 1
ATOM 1655 C C . GLU B 1 69 ? -0.25 7.301 -4.859 1 96.31 69 GLU B C 1
ATOM 1657 O O . GLU B 1 69 ? 0.025 6.801 -5.953 1 96.31 69 GLU B O 1
ATOM 1662 N N . THR B 1 70 ? 0.418 6.969 -3.846 1 96.31 70 THR B N 1
ATOM 1663 C CA . THR B 1 70 ? 1.493 5.984 -3.891 1 96.31 70 THR B CA 1
ATOM 1664 C C . THR B 1 70 ? 1.646 5.289 -2.541 1 96.31 70 THR B C 1
ATOM 1666 O O . THR B 1 70 ? 1.029 5.695 -1.555 1 96.31 70 THR B O 1
ATOM 1669 N N . THR B 1 71 ? 2.377 4.246 -2.541 1 98.38 71 THR B N 1
ATOM 1670 C CA . THR B 1 71 ? 2.711 3.475 -1.351 1 98.38 71 THR B CA 1
ATOM 1671 C C . THR B 1 71 ? 4.223 3.379 -1.174 1 98.38 71 THR B C 1
ATOM 1673 O O . THR B 1 71 ? 4.953 3.127 -2.137 1 98.38 71 THR B O 1
ATOM 1676 N N . VAL B 1 72 ? 4.668 3.6 0.029 1 97.69 72 VAL B N 1
ATOM 1677 C CA . VAL B 1 72 ? 6.102 3.48 0.276 1 97.69 72 VAL B CA 1
ATOM 1678 C C . VAL B 1 72 ? 6.352 2.449 1.374 1 97.69 72 VAL B C 1
ATOM 1680 O O . VAL B 1 72 ? 5.551 2.312 2.301 1 97.69 72 VAL B O 1
ATOM 1683 N N . ASN B 1 73 ? 7.414 1.732 1.219 1 98.5 73 ASN B N 1
ATOM 1684 C CA . ASN B 1 73 ? 7.895 0.732 2.164 1 98.5 73 ASN B CA 1
ATOM 1685 C C . ASN B 1 73 ? 8.992 1.295 3.064 1 98.5 73 ASN B C 1
ATOM 1687 O O . ASN B 1 73 ? 10.109 1.546 2.607 1 98.5 73 ASN B O 1
ATOM 1691 N N . VAL B 1 74 ? 8.672 1.472 4.355 1 97.56 74 VAL B N 1
ATOM 1692 C CA . VAL B 1 74 ? 9.602 2.09 5.289 1 97.56 74 VAL B CA 1
ATOM 1693 C C . VAL B 1 74 ? 10.156 1.033 6.242 1 97.56 74 VAL B C 1
ATOM 1695 O O . VAL B 1 74 ? 9.508 0.67 7.227 1 97.56 74 VAL B O 1
ATOM 1698 N N . VAL B 1 75 ? 11.383 0.658 5.953 1 97 75 VAL B N 1
ATOM 1699 C CA . VAL B 1 75 ? 12.055 -0.325 6.793 1 97 75 VAL B CA 1
ATOM 1700 C C . VAL B 1 75 ? 13.188 0.346 7.57 1 97 75 VAL B C 1
ATOM 1702 O O . VAL B 1 75 ? 14.141 0.855 6.977 1 97 75 VAL B O 1
ATOM 1705 N N . ASP B 1 76 ? 13.016 0.448 8.82 1 93.31 76 ASP B N 1
ATOM 1706 C CA . ASP B 1 76 ? 14.023 0.977 9.734 1 93.31 76 ASP B CA 1
ATOM 1707 C C . ASP B 1 76 ? 14.398 -0.052 10.805 1 93.31 76 ASP B C 1
ATOM 1709 O O . ASP B 1 76 ? 13.906 0.012 11.93 1 93.31 76 ASP B O 1
ATOM 1713 N N . LEU B 1 77 ? 15.289 -0.957 10.539 1 92.12 77 LEU B N 1
ATOM 1714 C CA . LEU B 1 77 ? 15.633 -2.082 11.398 1 92.12 77 LEU B CA 1
ATOM 1715 C C . LEU B 1 77 ? 16.359 -1.603 12.656 1 92.12 77 LEU B C 1
ATOM 1717 O O . LEU B 1 77 ? 16.234 -2.217 13.719 1 92.12 77 LEU B O 1
ATOM 1721 N N . GLU B 1 78 ? 17.125 -0.511 12.492 1 90.88 78 GLU B N 1
ATOM 1722 C CA . GLU B 1 78 ? 17.828 0.046 13.641 1 90.88 78 GLU B CA 1
ATOM 1723 C C . GLU B 1 78 ? 16.859 0.435 14.75 1 90.88 78 GLU B C 1
ATOM 1725 O O . GLU B 1 78 ? 17.156 0.296 15.938 1 90.88 78 GLU B O 1
ATOM 1730 N N . ASN B 1 79 ? 15.68 0.857 14.359 1 90.12 79 ASN B N 1
ATOM 1731 C CA . ASN B 1 79 ? 14.672 1.249 15.336 1 90.12 79 ASN B CA 1
ATOM 1732 C C . ASN B 1 79 ? 13.555 0.215 15.438 1 90.12 79 ASN B C 1
ATOM 1734 O O . ASN B 1 79 ? 12.453 0.527 15.891 1 90.12 79 ASN B O 1
ATOM 1738 N N . ASN B 1 80 ? 13.836 -0.986 14.867 1 93.31 80 ASN B N 1
ATOM 1739 C CA . ASN B 1 80 ? 12.891 -2.098 14.922 1 93.31 80 ASN B CA 1
ATOM 1740 C C . ASN B 1 80 ? 11.508 -1.686 14.438 1 93.31 80 ASN B C 1
ATOM 1742 O O . ASN B 1 80 ? 10.508 -1.941 15.117 1 93.31 80 ASN B O 1
ATOM 1746 N N . SER B 1 81 ? 11.531 -1.012 13.305 1 94.56 81 SER B N 1
ATOM 1747 C CA . SER B 1 81 ? 10.273 -0.5 12.766 1 94.56 81 SER B CA 1
ATOM 1748 C C . SER B 1 81 ? 10.125 -0.847 11.289 1 94.56 81 SER B C 1
ATOM 1750 O O . SER B 1 81 ? 11.094 -0.821 10.539 1 94.56 81 SER B O 1
ATOM 1752 N N . HIS B 1 82 ? 8.875 -1.204 10.859 1 97.75 82 HIS B N 1
ATOM 1753 C CA . HIS B 1 82 ? 8.492 -1.453 9.477 1 97.75 82 HIS B CA 1
ATOM 1754 C C . HIS B 1 82 ? 7.066 -0.979 9.203 1 97.75 82 HIS B C 1
ATOM 1756 O O . HIS B 1 82 ? 6.109 -1.54 9.742 1 97.75 82 HIS B O 1
ATOM 1762 N N . PHE B 1 83 ? 7.016 0.075 8.398 1 97.75 83 PHE B N 1
ATOM 1763 C CA . PHE B 1 83 ? 5.719 0.632 8.039 1 97.75 83 PHE B CA 1
ATOM 1764 C C . PHE B 1 83 ? 5.52 0.603 6.527 1 97.75 83 PHE B C 1
ATOM 1766 O O . PHE B 1 83 ? 6.441 0.902 5.766 1 97.75 83 PHE B O 1
ATOM 1773 N N . VAL B 1 84 ? 4.414 0.118 6.117 1 98.81 84 VAL B N 1
ATOM 1774 C CA . VAL B 1 84 ? 3.906 0.407 4.777 1 98.81 84 VAL B CA 1
ATOM 1775 C C . VAL B 1 84 ? 3 1.636 4.824 1 98.81 84 VAL B C 1
ATOM 1777 O O . VAL B 1 84 ? 1.96 1.623 5.488 1 98.81 84 VAL B O 1
ATOM 1780 N N . VAL B 1 85 ? 3.373 2.715 4.133 1 98.75 85 VAL B N 1
ATOM 1781 C CA . VAL B 1 85 ? 2.672 3.988 4.254 1 98.75 85 VAL B CA 1
ATOM 1782 C C . VAL B 1 85 ? 1.999 4.336 2.928 1 98.75 85 VAL B C 1
ATOM 1784 O O . VAL B 1 85 ? 2.656 4.391 1.886 1 98.75 85 VAL B O 1
ATOM 1787 N N . ILE B 1 86 ? 0.718 4.512 2.947 1 98.81 86 ILE B N 1
ATOM 1788 C CA . ILE B 1 86 ? -0.06 4.961 1.797 1 98.81 86 ILE B CA 1
ATOM 1789 C C . ILE B 1 86 ? -0.192 6.48 1.825 1 98.81 86 ILE B C 1
ATOM 1791 O O . ILE B 1 86 ? -0.592 7.059 2.84 1 98.81 86 ILE B O 1
ATOM 1795 N N . LEU B 1 87 ? 0.19 7.141 0.759 1 98.75 87 LEU B N 1
ATOM 1796 C CA . LEU B 1 87 ? -0.007 8.578 0.656 1 98.75 87 LEU B CA 1
ATOM 1797 C C . LEU B 1 87 ? -1.331 8.898 -0.029 1 98.75 87 LEU B C 1
ATOM 1799 O O . LEU B 1 87 ? -1.604 8.406 -1.124 1 98.75 87 LEU B O 1
ATOM 1803 N N . VAL B 1 88 ? -2.119 9.625 0.59 1 98.81 88 VAL B N 1
ATOM 1804 C CA . VAL B 1 88 ? -3.396 10.109 0.084 1 98.81 88 VAL B CA 1
ATOM 1805 C C . VAL B 1 88 ? -3.332 11.625 -0.111 1 98.81 88 VAL B C 1
ATOM 1807 O O . VAL B 1 88 ? -2.873 12.352 0.774 1 98.81 88 VAL B O 1
ATOM 1810 N N . LYS B 1 89 ? -3.762 12.055 -1.203 1 98.81 89 LYS B N 1
ATOM 1811 C CA . LYS B 1 89 ? -3.775 13.484 -1.495 1 98.81 89 LYS B CA 1
ATOM 1812 C C . LYS B 1 89 ? -5.199 14.031 -1.502 1 98.81 89 LYS B C 1
ATOM 1814 O O . LYS B 1 89 ? -6.121 13.375 -1.99 1 98.81 89 LYS B O 1
ATOM 1819 N N . GLY B 1 90 ? -5.352 15.148 -0.973 1 98.75 90 GLY B N 1
ATOM 1820 C CA . GLY B 1 90 ? -6.598 15.891 -1.032 1 98.75 90 GLY B CA 1
ATOM 1821 C C . GLY B 1 90 ? -6.41 17.391 -0.857 1 98.75 90 GLY B C 1
ATOM 1822 O O . GLY B 1 90 ? -5.289 17.859 -0.676 1 98.75 90 GLY B O 1
ATOM 1823 N N . CYS B 1 91 ? -7.531 18.125 -0.95 1 98.69 91 CYS B N 1
ATOM 1824 C CA . CYS B 1 91 ? -7.465 19.578 -0.823 1 98.69 91 CYS B CA 1
ATOM 1825 C C . CYS B 1 91 ? -8.391 20.078 0.279 1 98.69 91 CYS B C 1
ATOM 1827 O O . CYS B 1 91 ? -9.297 19.344 0.704 1 98.69 91 CYS B O 1
ATOM 1829 N N . VAL B 1 92 ? -8.086 21.219 0.823 1 98.62 92 VAL B N 1
ATOM 1830 C CA . VAL B 1 92 ? -8.938 21.906 1.784 1 98.62 92 VAL B CA 1
ATOM 1831 C C . VAL B 1 92 ? -9.414 23.234 1.197 1 98.62 92 VAL B C 1
ATOM 1833 O O . VAL B 1 92 ? -8.875 23.703 0.186 1 98.62 92 VAL B O 1
ATOM 1836 N N . ASP B 1 93 ? -10.414 23.781 1.85 1 97.06 93 ASP B N 1
ATOM 1837 C CA . ASP B 1 93 ? -10.922 25.062 1.394 1 97.06 93 ASP B CA 1
ATOM 1838 C C . ASP B 1 93 ? -9.883 26.172 1.571 1 97.06 93 ASP B C 1
ATOM 1840 O O . ASP B 1 93 ? -9.141 26.172 2.561 1 97.06 93 ASP B O 1
ATOM 1844 N N . GLU B 1 94 ? -9.977 27.141 0.67 1 96 94 GLU B N 1
ATOM 1845 C CA . GLU B 1 94 ? -9.016 28.25 0.673 1 96 94 GLU B CA 1
ATOM 1846 C C . GLU B 1 94 ? -9.047 29 1.999 1 96 94 GLU B C 1
ATOM 1848 O O . GLU B 1 94 ? -8.008 29.453 2.479 1 96 94 GLU B O 1
ATOM 1853 N N . ASP B 1 95 ? -10.172 29.031 2.6 1 95.75 95 ASP B N 1
ATOM 1854 C CA . ASP B 1 95 ? -10.328 29.844 3.795 1 95.75 95 ASP B CA 1
ATOM 1855 C C . ASP B 1 95 ? -10.18 29.016 5.062 1 95.75 95 ASP B C 1
ATOM 1857 O O . ASP B 1 95 ? -10.352 29.516 6.172 1 95.75 95 ASP B O 1
ATOM 1861 N N . SER B 1 96 ? -9.797 27.766 4.879 1 95.44 96 SER B N 1
ATOM 1862 C CA . SER B 1 96 ? -9.641 26.891 6.043 1 95.44 96 SER B CA 1
ATOM 1863 C C . SER B 1 96 ? -8.492 27.359 6.926 1 95.44 96 SER B C 1
ATOM 1865 O O . SER B 1 96 ? -7.469 27.828 6.426 1 95.44 96 SER B O 1
ATOM 1867 N N . GLN B 1 97 ? -8.703 27.219 8.203 1 96.12 97 GLN B N 1
ATOM 1868 C CA . GLN B 1 97 ? -7.668 27.562 9.18 1 96.12 97 GLN B CA 1
ATOM 1869 C C . GLN B 1 97 ? -7.125 26.312 9.867 1 96.12 97 GLN B C 1
ATOM 1871 O O . GLN B 1 97 ? -7.879 25.562 10.5 1 96.12 97 GLN B O 1
ATOM 1876 N N . VAL B 1 98 ? -5.871 26.156 9.789 1 97.94 98 VAL B N 1
ATOM 1877 C CA . VAL B 1 98 ? -5.223 25.016 10.406 1 97.94 98 VAL B CA 1
ATOM 1878 C C . VAL B 1 98 ? -5.082 25.234 11.906 1 97.94 98 VAL B C 1
ATOM 1880 O O . VAL B 1 98 ? -4.715 26.344 12.344 1 97.94 98 VAL B O 1
ATOM 1883 N N . LYS B 1 99 ? -5.43 24.281 12.703 1 98.31 99 LYS B N 1
ATOM 1884 C CA . LYS B 1 99 ? -5.227 24.312 14.148 1 98.31 99 LYS B CA 1
ATOM 1885 C C . LYS B 1 99 ? -4.281 23.188 14.594 1 98.31 99 LYS B C 1
ATOM 1887 O O . LYS B 1 99 ? -4.316 22.094 14.055 1 98.31 99 LYS B O 1
ATOM 1892 N N . LEU B 1 100 ? -3.484 23.484 15.555 1 98.25 100 LEU B N 1
ATOM 1893 C CA . LEU B 1 100 ? -2.625 22.484 16.188 1 98.25 100 LEU B CA 1
ATOM 1894 C C . LEU B 1 100 ? -3.377 21.734 17.281 1 98.25 100 LEU B C 1
ATOM 1896 O O . LE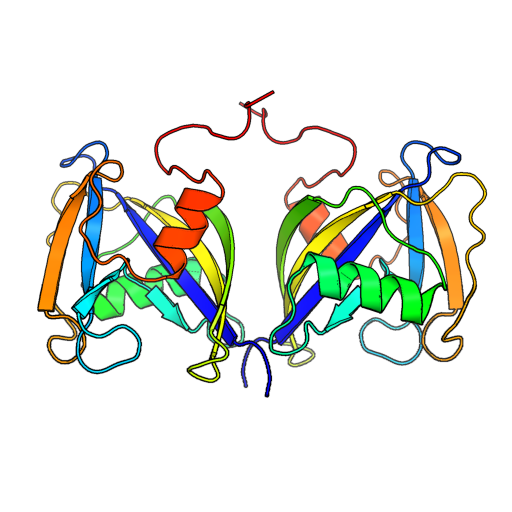U B 1 100 ? -3.373 22.156 18.438 1 98.25 100 LEU B O 1
ATOM 1900 N N . MET B 1 101 ? -3.879 20.547 16.953 1 98.38 101 MET B N 1
ATOM 1901 C CA . MET B 1 101 ? -4.785 19.859 17.859 1 98.38 101 MET B CA 1
ATOM 1902 C C . MET B 1 101 ? -4.008 18.984 18.844 1 98.38 101 MET B C 1
ATOM 1904 O O . MET B 1 101 ? -4.535 18.594 19.891 1 98.38 101 MET B O 1
ATOM 1908 N N . GLU B 1 102 ? -2.756 18.625 18.484 1 96.88 102 GLU B N 1
ATOM 1909 C CA . GLU B 1 102 ? -1.917 17.766 19.312 1 96.88 102 GLU B CA 1
ATOM 1910 C C . GLU B 1 102 ? -0.545 18.391 19.547 1 96.88 102 GLU B C 1
ATOM 1912 O O . GLU B 1 102 ? 0.471 17.859 19.094 1 96.88 102 GLU B O 1
ATOM 1917 N N . PRO B 1 103 ? -0.444 19.406 20.391 1 95.88 103 PRO B N 1
ATOM 1918 C CA . PRO B 1 103 ? 0.81 20.125 20.609 1 95.88 103 PRO B CA 1
ATOM 1919 C C . PRO B 1 103 ? 1.892 19.266 21.25 1 95.88 103 PRO B C 1
ATOM 1921 O O . PRO B 1 103 ? 3.08 19.594 21.156 1 95.88 103 PRO B O 1
ATOM 1924 N N . HIS B 1 104 ? 1.523 18.188 21.812 1 95.19 104 HIS B N 1
ATOM 1925 C CA . HIS B 1 104 ? 2.494 17.297 22.453 1 95.19 104 HIS B CA 1
ATOM 1926 C C . HIS B 1 104 ? 3.131 16.359 21.422 1 95.19 104 HIS B C 1
ATOM 1928 O O . HIS B 1 104 ? 4.141 15.719 21.703 1 95.19 104 HIS B O 1
ATOM 1934 N N . ARG B 1 105 ? 2.607 16.344 20.188 1 95.75 105 ARG B N 1
ATOM 1935 C CA . ARG B 1 105 ? 3.125 15.445 19.156 1 95.75 105 ARG B CA 1
ATOM 1936 C C . ARG B 1 105 ? 3.645 16.234 17.953 1 95.75 105 ARG B C 1
ATOM 1938 O O . ARG B 1 105 ? 4.348 15.68 17.109 1 95.75 105 ARG B O 1
ATOM 1945 N N . CYS B 1 106 ? 3.258 17.469 17.859 1 96.94 106 CYS B N 1
ATOM 1946 C CA . CYS B 1 106 ? 3.607 18.312 16.734 1 96.94 106 CYS B CA 1
ATOM 1947 C C . CYS B 1 106 ? 3.877 19.75 17.188 1 96.94 106 CYS B C 1
ATOM 1949 O O . CYS B 1 106 ? 3.121 20.297 17.984 1 96.94 106 CYS B O 1
ATOM 1951 N N . GLU B 1 107 ? 4.898 20.312 16.672 1 96.5 107 GLU B N 1
ATOM 1952 C CA . GLU B 1 107 ? 5.277 21.672 17.062 1 96.5 107 GLU B CA 1
ATOM 1953 C C . GLU B 1 107 ? 4.402 22.703 16.375 1 96.5 107 GLU B C 1
ATOM 1955 O O . GLU B 1 107 ? 4.227 23.812 16.891 1 96.5 107 GLU B O 1
ATOM 1960 N N . GLY B 1 108 ? 3.961 22.359 15.211 1 97.38 108 GLY B N 1
ATOM 1961 C CA . GLY B 1 108 ? 3.15 23.281 14.43 1 97.38 108 GLY B CA 1
ATOM 1962 C C . GLY B 1 108 ? 3.049 22.891 12.969 1 97.38 108 GLY B C 1
ATOM 1963 O O . GLY B 1 108 ? 3.797 22.031 12.5 1 97.38 108 GLY B O 1
ATOM 1964 N N . TRP B 1 109 ? 2.125 23.562 12.305 1 98.25 109 TRP B N 1
ATOM 1965 C CA . TRP B 1 109 ? 1.861 23.281 10.898 1 98.25 109 TRP B CA 1
ATOM 1966 C C . TRP B 1 109 ? 2.217 24.469 10.023 1 98.25 109 TRP B C 1
ATOM 1968 O O . TRP B 1 109 ? 2.018 25.625 10.43 1 98.25 109 TRP B O 1
ATOM 1978 N N . GLN B 1 110 ? 2.703 24.234 8.859 1 97.81 110 GLN B N 1
ATOM 1979 C CA . GLN B 1 110 ? 3.012 25.281 7.883 1 97.81 110 GLN B CA 1
ATOM 1980 C C . GLN B 1 110 ? 2.814 24.766 6.461 1 97.81 110 GLN B C 1
ATOM 1982 O O . GLN B 1 110 ? 2.957 23.562 6.199 1 97.81 110 GLN B O 1
ATOM 1987 N N . TRP B 1 111 ? 2.453 25.656 5.621 1 98.38 111 TRP B N 1
ATOM 1988 C CA . TRP B 1 111 ? 2.424 25.344 4.195 1 98.38 111 TRP B CA 1
ATOM 1989 C C . TRP B 1 111 ? 3.811 25.5 3.578 1 98.38 111 TRP B C 1
ATOM 1991 O O . TRP B 1 111 ? 4.398 26.578 3.609 1 98.38 111 TRP B O 1
ATOM 2001 N N . ASN B 1 112 ? 4.309 24.406 3.08 1 98.38 112 ASN B N 1
ATOM 2002 C CA . ASN B 1 112 ? 5.652 24.391 2.518 1 98.38 112 ASN B CA 1
ATOM 2003 C C . ASN B 1 112 ? 5.656 23.906 1.074 1 98.38 112 ASN B C 1
ATOM 2005 O O . ASN B 1 112 ? 4.922 22.984 0.729 1 98.38 112 ASN B O 1
ATOM 2009 N N . SER B 1 113 ? 6.559 24.516 0.269 1 98.06 113 SER B N 1
ATOM 2010 C CA . SER B 1 113 ? 6.746 24.031 -1.094 1 98.06 113 SER B CA 1
ATOM 2011 C C . SER B 1 113 ? 7.203 22.578 -1.106 1 98.06 113 SER B C 1
ATOM 2013 O O . SER B 1 113 ? 8.062 22.188 -0.317 1 98.06 113 SER B O 1
ATOM 2015 N N . TRP B 1 114 ? 6.59 21.781 -1.989 1 98.12 114 TRP B N 1
ATOM 2016 C CA . TRP B 1 114 ? 7.008 20.391 -2.119 1 98.12 114 TRP B CA 1
ATOM 2017 C C . TRP B 1 114 ? 8.461 20.312 -2.588 1 98.12 114 TRP B C 1
ATOM 2019 O O . TRP B 1 114 ? 9.219 19.469 -2.109 1 98.12 114 TRP B O 1
ATOM 2029 N N . ASP B 1 115 ? 8.789 21.141 -3.463 1 96.81 115 ASP B N 1
ATOM 2030 C CA . ASP B 1 115 ? 10.133 21.125 -4.039 1 96.81 115 ASP B CA 1
ATOM 2031 C C . ASP B 1 115 ? 11.18 21.547 -3.018 1 96.81 115 ASP B C 1
ATOM 2033 O O . ASP B 1 115 ? 12.328 21.094 -3.07 1 96.81 115 ASP B O 1
ATOM 2037 N N . ASN B 1 116 ? 10.797 22.406 -2.111 1 95.56 116 ASN B N 1
ATOM 2038 C CA . ASN B 1 116 ? 11.672 22.844 -1.027 1 95.56 116 ASN B CA 1
ATOM 2039 C C . ASN B 1 116 ? 11.188 22.328 0.324 1 95.56 116 ASN B C 1
ATOM 2041 O O . ASN B 1 116 ? 11.039 23.094 1.273 1 95.56 116 ASN B O 1
ATOM 2045 N N . PHE B 1 117 ? 10.977 21.125 0.375 1 97.25 117 PHE B N 1
ATOM 2046 C CA . PHE B 1 117 ? 10.492 20.5 1.604 1 97.25 117 PHE B CA 1
ATOM 2047 C C . PHE B 1 117 ? 11.492 20.688 2.736 1 97.25 117 PHE B C 1
ATOM 2049 O O . PHE B 1 117 ? 12.695 20.5 2.551 1 97.25 117 PHE B O 1
ATOM 2056 N N . PRO B 1 118 ? 11 21.047 3.848 1 96.94 118 PRO B N 1
ATOM 2057 C CA . PRO B 1 118 ? 11.938 21.312 4.938 1 96.94 118 PRO B CA 1
ATOM 2058 C C . PRO B 1 118 ? 12.688 20.062 5.402 1 96.94 118 PRO B C 1
ATOM 2060 O O . PRO B 1 118 ? 12.195 18.953 5.223 1 96.94 118 PRO B O 1
ATOM 2063 N N . GLN B 1 119 ? 13.8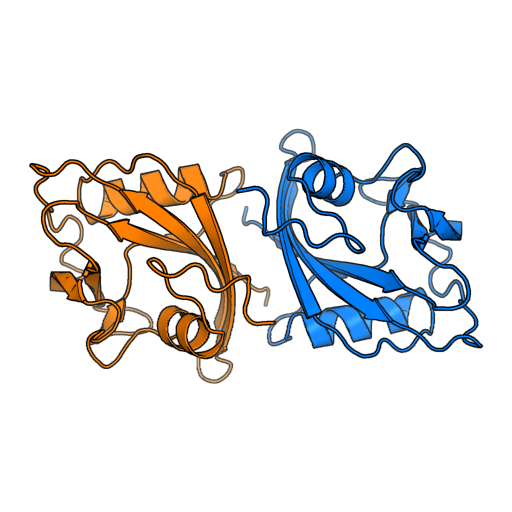83 20.344 5.93 1 96.44 119 GLN B N 1
ATOM 2064 C CA . GLN B 1 119 ? 14.742 19.281 6.418 1 96.44 119 GLN B CA 1
ATOM 2065 C C . GLN B 1 119 ? 14.984 19.406 7.922 1 96.44 119 GLN B C 1
ATOM 2067 O O . GLN B 1 119 ? 14.992 20.516 8.453 1 96.44 119 GLN B O 1
ATOM 2072 N N . PRO B 1 120 ? 15.156 18.219 8.633 1 96.44 120 PRO B N 1
ATOM 2073 C CA . PRO B 1 120 ? 15.133 16.859 8.078 1 96.44 120 PRO B CA 1
ATOM 2074 C C . PRO B 1 120 ? 13.719 16.359 7.812 1 96.44 120 PRO B C 1
ATOM 2076 O O . PRO B 1 120 ? 12.836 16.5 8.664 1 96.44 120 PRO B O 1
ATOM 2079 N N . SER B 1 121 ? 13.508 15.781 6.684 1 96.5 121 SER B N 1
ATOM 2080 C CA . SER B 1 121 ? 12.203 15.234 6.332 1 96.5 121 SER B CA 1
ATOM 2081 C C . SER B 1 121 ? 12 13.859 6.961 1 96.5 121 SER B C 1
ATOM 2083 O O . SER B 1 121 ? 12.945 13.078 7.078 1 96.5 121 SER B O 1
ATOM 2085 N N . PHE B 1 122 ? 10.836 13.562 7.371 1 95.81 122 PHE B N 1
ATOM 2086 C CA . PHE B 1 122 ? 10.477 12.242 7.871 1 95.81 122 PHE B CA 1
ATOM 2087 C C . PHE B 1 122 ? 10.656 11.188 6.785 1 95.81 122 PHE B C 1
ATOM 2089 O O . PHE B 1 122 ? 10.477 11.477 5.598 1 95.81 122 PHE B O 1
ATOM 2096 N N . ILE B 1 123 ? 10.953 10.055 7.113 1 94.75 123 ILE B N 1
ATOM 2097 C CA . ILE B 1 123 ? 11.5 8.992 6.27 1 94.75 123 ILE B CA 1
ATOM 2098 C C . ILE B 1 123 ? 10.523 8.68 5.141 1 94.75 123 ILE B C 1
ATOM 2100 O O . ILE B 1 123 ? 10.922 8.523 3.986 1 94.75 123 ILE B O 1
ATOM 2104 N N . PRO B 1 124 ? 9.188 8.57 5.359 1 96.44 124 PRO B N 1
ATOM 2105 C CA . PRO B 1 124 ? 8.281 8.25 4.254 1 96.44 124 PRO B CA 1
ATOM 2106 C C . PRO B 1 124 ? 8.336 9.281 3.129 1 96.44 124 PRO B C 1
ATOM 2108 O O . PRO B 1 124 ? 8.227 8.922 1.953 1 96.44 124 PRO B O 1
ATOM 2111 N N . ILE B 1 125 ? 8.469 10.492 3.488 1 96.56 125 ILE B N 1
ATOM 2112 C CA . ILE B 1 125 ? 8.531 11.562 2.498 1 96.56 125 ILE B CA 1
ATOM 2113 C C . ILE B 1 125 ? 9.805 11.422 1.665 1 96.56 125 ILE B C 1
ATOM 2115 O O . ILE B 1 125 ? 9.766 11.547 0.439 1 96.56 125 ILE B O 1
ATOM 2119 N N . LYS B 1 126 ? 10.875 11.211 2.387 1 95.88 126 LYS B N 1
ATOM 2120 C CA . LYS B 1 126 ? 12.156 11.023 1.704 1 95.88 126 LYS B CA 1
ATOM 2121 C C . LYS B 1 126 ? 12.07 9.898 0.676 1 95.88 126 LYS B C 1
ATOM 2123 O O . LYS B 1 126 ? 12.477 10.07 -0.476 1 95.88 126 LYS B O 1
ATOM 2128 N N . ILE B 1 127 ? 11.555 8.789 1.02 1 96.94 127 ILE B N 1
ATOM 2129 C CA . ILE B 1 127 ? 11.461 7.621 0.15 1 96.94 127 ILE B CA 1
ATOM 2130 C C . ILE B 1 127 ? 10.531 7.922 -1.021 1 96.94 127 ILE B C 1
ATOM 2132 O O . ILE B 1 127 ? 10.836 7.586 -2.168 1 96.94 127 ILE B O 1
ATOM 2136 N N . ALA B 1 128 ? 9.391 8.547 -0.724 1 97.31 128 ALA B N 1
ATOM 2137 C CA . ALA B 1 128 ? 8.453 8.891 -1.786 1 97.31 128 ALA B CA 1
ATOM 2138 C C . ALA B 1 128 ? 9.117 9.766 -2.842 1 97.31 128 ALA B C 1
ATOM 2140 O O . ALA B 1 128 ? 8.953 9.539 -4.043 1 97.31 128 ALA B O 1
ATOM 2141 N N . LYS B 1 129 ? 9.812 10.734 -2.375 1 96.06 129 LYS B N 1
ATOM 2142 C CA . LYS B 1 129 ? 10.5 11.633 -3.299 1 96.06 129 LYS B CA 1
ATOM 2143 C C . LYS B 1 129 ? 11.57 10.883 -4.094 1 96.06 129 LYS B C 1
ATOM 2145 O O . LYS B 1 129 ? 11.719 11.102 -5.297 1 96.06 129 LYS B O 1
ATOM 2150 N N . GLU B 1 130 ? 12.297 10.039 -3.41 1 95.31 130 GLU B N 1
ATOM 2151 C CA . GLU B 1 130 ? 13.328 9.242 -4.07 1 95.31 130 GLU B CA 1
ATOM 2152 C C . GLU B 1 130 ? 12.727 8.359 -5.156 1 95.31 130 GLU B C 1
ATOM 2154 O O . GLU B 1 130 ? 13.383 8.07 -6.164 1 95.31 130 GLU B O 1
ATOM 2159 N N . HIS B 1 131 ? 11.469 7.949 -4.93 1 94.56 131 HIS B N 1
ATOM 2160 C CA . HIS B 1 131 ? 10.789 7.09 -5.895 1 94.56 131 HIS B CA 1
ATOM 2161 C C . HIS B 1 131 ? 10.117 7.914 -6.988 1 94.56 131 HIS B C 1
ATOM 2163 O O . HIS B 1 131 ? 9.406 7.363 -7.836 1 94.56 131 HIS B O 1
ATOM 2169 N N . GLY B 1 132 ? 10.266 9.211 -6.941 1 94.38 132 GLY B N 1
ATOM 2170 C CA . GLY B 1 132 ? 9.805 10.078 -8.016 1 94.38 132 GLY B CA 1
ATOM 2171 C C . GLY B 1 132 ? 8.414 10.625 -7.793 1 94.38 132 GLY B C 1
ATOM 2172 O O . GLY B 1 132 ? 7.832 11.25 -8.68 1 94.38 132 GLY B O 1
ATOM 2173 N N . TYR B 1 133 ? 7.91 10.422 -6.66 1 96.62 133 TYR B N 1
ATOM 2174 C CA . TYR B 1 133 ? 6.578 10.945 -6.383 1 96.62 133 TYR B CA 1
ATOM 2175 C C . TYR B 1 133 ? 6.594 12.469 -6.332 1 96.62 133 TYR B C 1
ATOM 2177 O O . TYR B 1 133 ? 7.477 13.07 -5.711 1 96.62 133 TYR B O 1
ATOM 2185 N N . HIS B 1 134 ? 5.66 13.102 -6.965 1 97.81 134 HIS B N 1
ATOM 2186 C CA . HIS B 1 134 ? 5.422 14.547 -6.938 1 97.81 134 HIS B CA 1
ATOM 2187 C C . HIS B 1 134 ? 3.932 14.859 -6.992 1 97.81 134 HIS B C 1
ATOM 2189 O O . HIS B 1 134 ? 3.256 14.516 -7.965 1 97.81 134 HIS B O 1
ATOM 2195 N N . PRO B 1 135 ? 3.428 15.5 -6.027 1 97.12 135 PRO B N 1
ATOM 2196 C CA . PRO B 1 135 ? 1.974 15.656 -5.949 1 97.12 135 PRO B CA 1
ATOM 2197 C C . PRO B 1 135 ? 1.435 16.656 -6.965 1 97.12 135 PRO B C 1
ATOM 2199 O O . PRO B 1 135 ? 0.223 16.734 -7.184 1 97.12 135 PRO B O 1
ATOM 2202 N N . PHE B 1 136 ? 2.26 17.391 -7.578 1 96.56 136 PHE B N 1
ATOM 2203 C CA . PHE B 1 136 ? 1.781 18.422 -8.477 1 96.56 136 PHE B CA 1
ATOM 2204 C C . PHE B 1 136 ? 2.193 18.125 -9.914 1 96.56 136 PHE B C 1
ATOM 2206 O O . PHE B 1 136 ? 1.891 18.906 -10.828 1 96.56 136 PHE B O 1
ATOM 2213 N N . LYS B 1 137 ? 3.002 17.125 -10.141 1 85.5 137 LYS B N 1
ATOM 2214 C CA . LYS B 1 137 ? 3.418 16.734 -11.484 1 85.5 137 LYS B CA 1
ATOM 2215 C C . LYS B 1 137 ? 2.951 15.312 -11.812 1 85.5 137 LYS B C 1
ATOM 2217 O O . LYS B 1 137 ? 2.854 14.461 -10.922 1 85.5 137 LYS B O 1
ATOM 2222 N N . ASN B 1 138 ? 2.443 15.188 -13.023 1 66.75 138 ASN B N 1
ATOM 2223 C CA . ASN B 1 138 ? 2.035 13.852 -13.453 1 66.75 138 ASN B CA 1
ATOM 2224 C C . ASN B 1 138 ? 3.238 12.938 -13.648 1 66.75 138 ASN B C 1
ATOM 2226 O O . ASN B 1 138 ? 4.133 13.234 -14.445 1 66.75 138 ASN B O 1
ATOM 2230 N N . THR B 1 139 ? 3.852 12.461 -12.727 1 49.66 139 THR B N 1
ATOM 2231 C CA . THR B 1 139 ? 5.008 11.602 -12.93 1 49.66 139 THR B CA 1
ATOM 2232 C C . THR B 1 139 ? 4.625 10.359 -13.734 1 49.66 139 THR B C 1
ATOM 2234 O O . THR B 1 139 ? 5.453 9.477 -13.953 1 49.66 139 THR B O 1
ATOM 2237 N N . LYS B 1 140 ? 3.568 9.984 -14.039 1 45.5 140 LYS B N 1
ATOM 2238 C CA . LYS B 1 140 ? 3.4 8.68 -14.672 1 45.5 140 LYS B CA 1
ATOM 2239 C C . LYS B 1 140 ? 4.207 8.586 -15.961 1 45.5 140 LYS B C 1
ATOM 2241 O O . LYS B 1 140 ? 4.547 7.488 -16.422 1 45.5 140 LYS B O 1
ATOM 2246 N N . GLY B 1 141 ? 4.234 9.594 -16.859 1 35.16 141 GLY B N 1
ATOM 2247 C CA . GLY B 1 141 ? 4.688 9.438 -18.234 1 35.16 141 GLY B CA 1
ATOM 2248 C C . GLY B 1 141 ? 6.195 9.375 -18.359 1 35.16 141 GLY B C 1
ATOM 2249 O O . GLY B 1 141 ? 6.742 9.594 -19.453 1 35.16 141 GLY B O 1
ATOM 2250 N N . LEU B 1 142 ? 6.938 9.18 -17.438 1 30.44 142 LEU B N 1
ATOM 2251 C CA . LEU B 1 142 ? 8.344 9.234 -17.828 1 30.44 142 LEU B CA 1
ATOM 2252 C C . LEU B 1 142 ? 8.664 8.125 -18.828 1 30.44 142 LEU B C 1
ATOM 2254 O O . LEU B 1 142 ? 9.836 7.875 -19.125 1 30.44 142 LEU B O 1
ATOM 2258 N N . GLU B 1 143 ? 7.816 7.598 -19.688 1 24.08 143 GLU B N 1
ATOM 2259 C CA . GLU B 1 143 ? 8.68 7.094 -20.75 1 24.08 143 GLU B CA 1
ATOM 2260 C C . GLU B 1 143 ? 9.43 8.227 -21.438 1 24.08 143 GLU B C 1
ATOM 2262 O O . GLU B 1 143 ? 8.898 9.336 -21.578 1 24.08 143 GLU B O 1
#

Secondary structure (DSSP, 8-state):
---EEEEEEEEE-TTSTTEEEEEEE-SSTTTT-EE-SEEEPPTT--HHHHHHHHHHHHH-PPPEEEEEEEEEEEEEGGGTEEEEEEEEEEE--TT-----S-TTTEEEEEEEESTT--SSBPHHHHHHHHTT--TTS--TT--/---EEEEEEEEE-TTSTTEEEEEEE-SSTTTT-EE-SEEEPPTT--HHHHHHHHHHHHH-PPPEEEEEEEEEEEEEGGGTEEEEEEEEEEE--TT-----S-TTTEEEEEEEESTT--SSBPHHHHHHHHTT--TTS--TT--

Solvent-accessible surface area (backbone atoms only — not comparable to full-atom values): 15736 Å² total; per-residue (Å²): 126,69,42,40,47,30,33,35,31,47,38,31,34,78,78,43,75,72,24,30,46,34,27,32,32,34,88,46,95,56,54,66,16,33,33,54,47,48,45,70,52,55,58,79,56,51,73,65,58,39,40,39,51,33,34,28,63,42,24,68,40,68,66,38,85,69,44,81,72,51,74,43,80,43,68,38,69,94,73,74,40,34,35,40,33,37,35,33,36,27,33,39,60,68,83,62,67,84,41,75,63,44,65,76,45,29,78,44,76,45,79,36,40,62,90,64,55,64,81,53,53,26,64,69,58,52,53,36,45,74,71,55,57,48,97,87,50,84,58,79,61,78,115,125,69,44,40,49,31,33,36,30,47,38,31,34,78,78,43,75,72,23,30,46,34,27,32,32,33,88,48,94,55,53,66,16,31,33,55,48,49,47,71,51,55,58,80,57,50,71,66,56,40,39,40,49,33,34,30,64,44,24,68,42,67,66,37,86,69,45,82,72,52,74,42,83,44,67,38,70,94,73,73,41,35,35,40,33,37,36,33,34,27,33,38,60,66,84,63,68,82,41,76,64,43,66,77,44,29,78,43,76,44,78,36,40,62,92,64,55,62,81,53,52,28,65,69,59,52,52,37,45,74,72,54,57,48,97,86,49,86,58,79,64,76,117

Organism: Trichoplax adhaerens (NCBI:txid10228)

InterPro domains:
  IPR000086 NUDIX hydrolase domain [PF00293] (3-117)
  IPR000086 NUDIX hydrolase domain [PS51462] (2-138)
  IPR015797 NUDIX hydrolase-like domain superfamily [SSF55811] (2-124)
  IPR020084 NUDIX hydrolase, conserved site [PS00893] (39-60)

Nearest PDB structures (foldseek):
  5lpg-assembly1_B  TM=9.682E-01  e=8.960E-18  Homo sapiens
  7b67-assembly1_A  TM=9.649E-01  e=1.071E-17  Homo sapiens
  7b66-assembly1_A  TM=9.664E-01  e=1.831E-17  Homo sapiens
  7b65-assembly1_B  TM=9.644E-01  e=1.831E-17  Homo sapiens
  4kyx-assembly1_A  TM=8.915E-01  e=2.192E-14  Rickettsia felis URRWXCal2

Radius of gyration: 20.09 Å; Cα contacts (8 Å, |Δi|>4): 632; chains: 2; bounding box: 36×59×46 Å